Protein AF-A0A960SG48-F1 (afdb_monomer_lite)

Sequence (246 aa):
MNSPARVLGFLISFSPVDIPDEQIPFATPIPDRPHAVSCSFPTMGDVLRYEEHDASTREKIKIAYPRFVSHHRVLEWEQHQREKFDMTDKAVYCVCSTRAAKDLQRYVGFSAVKVFAEEAYAVVAVDRDEEPALKARKFLQHTGCRISSRQAEALLQQKGLIPGKPSEPDASAFESLVDVFTEKSGARANEDVFLANSGMSAIYAAFRAVQEVQAKKNRTLWIQLGWIYVDTYEILNKFAGDDDQK

Radius of gyration: 21.5 Å; chains: 1; bounding box: 60×60×53 Å

Foldseek 3Di:
DDDDDPPPPPPPPDDPPPPDPDQFDQLQAVVNDLQGADGDPRDVVLVVCVVVVPPVSVVSNQHHHCLVHPRVLQVVLQVVVCVVVVVPQWRKFKFQAPVLLVVLCVLLDVVQWDWDDDPGIIMITGGPPPRSVVSSSLSCNLQVGGAGSLVSVQVCCVVVVDDDHRDDDDPCVLVVVLVVCCVVVVPPDSVSDDDDRDPSNVLLVVVVVCCVVCVVVVRQEDDDDDDDDPSSVVSCVRPRDPVHPD

Structure (mmCIF, N/CA/C/O backbone):
data_AF-A0A960SG48-F1
#
_entry.id   AF-A0A960SG48-F1
#
loop_
_atom_site.group_PDB
_atom_site.id
_atom_site.type_symbol
_atom_site.label_atom_id
_atom_site.label_alt_id
_atom_site.label_comp_id
_atom_site.label_asym_id
_atom_site.label_entity_id
_atom_site.label_seq_id
_atom_site.pdbx_PDB_ins_code
_atom_site.Cartn_x
_atom_site.Cartn_y
_atom_site.Cartn_z
_atom_site.occupancy
_atom_site.B_iso_or_equiv
_atom_site.auth_seq_id
_atom_site.auth_comp_id
_atom_site.auth_asym_id
_atom_site.auth_atom_id
_atom_site.pdbx_PDB_model_num
ATOM 1 N N . MET A 1 1 ? 36.916 -39.998 -17.526 1.00 37.31 1 MET A N 1
ATOM 2 C CA . MET A 1 1 ? 36.857 -39.243 -16.257 1.00 37.31 1 MET A CA 1
ATOM 3 C C . MET A 1 1 ? 35.527 -38.502 -16.232 1.00 37.31 1 MET A C 1
ATOM 5 O O . MET A 1 1 ? 35.429 -37.437 -16.820 1.00 37.31 1 MET A O 1
ATOM 9 N N . ASN A 1 2 ? 34.490 -39.119 -15.659 1.00 31.92 2 ASN A N 1
ATOM 10 C CA . ASN A 1 2 ? 33.159 -38.520 -15.529 1.00 31.92 2 ASN A CA 1
ATOM 11 C C . ASN A 1 2 ? 33.044 -37.896 -14.137 1.00 31.92 2 ASN A C 1
ATOM 13 O O . ASN A 1 2 ? 33.102 -38.610 -13.140 1.00 31.92 2 ASN A O 1
ATOM 17 N N . SER A 1 3 ? 32.911 -36.573 -14.086 1.00 31.62 3 SER A N 1
ATOM 18 C CA . SER A 1 3 ? 32.568 -35.837 -12.868 1.00 31.62 3 SER A CA 1
ATOM 19 C C . SER A 1 3 ? 31.059 -35.974 -12.623 1.00 31.62 3 SER A C 1
ATOM 21 O O . SER A 1 3 ? 30.295 -35.690 -13.549 1.00 31.62 3 SER A O 1
ATOM 23 N N . PRO A 1 4 ? 30.586 -36.425 -11.447 1.00 39.22 4 PRO A N 1
ATOM 24 C CA . PRO A 1 4 ? 29.159 -36.487 -11.186 1.00 39.22 4 PRO A CA 1
ATOM 25 C C . PRO A 1 4 ? 28.635 -35.080 -10.881 1.00 39.22 4 PRO A C 1
ATOM 27 O O . PRO A 1 4 ? 29.213 -34.330 -10.092 1.00 39.22 4 PRO A O 1
ATOM 30 N N . ALA A 1 5 ? 27.520 -34.730 -11.519 1.00 39.94 5 ALA A N 1
ATOM 31 C CA . ALA A 1 5 ? 26.775 -33.513 -11.247 1.00 39.94 5 ALA A CA 1
ATOM 32 C C . ALA A 1 5 ? 26.378 -33.460 -9.761 1.00 39.94 5 ALA A C 1
ATOM 34 O O . ALA A 1 5 ? 25.673 -34.338 -9.260 1.00 39.94 5 ALA A O 1
ATOM 35 N N . ARG A 1 6 ? 26.827 -32.421 -9.050 1.00 36.22 6 ARG A N 1
ATOM 36 C CA . ARG A 1 6 ? 26.332 -32.095 -7.710 1.00 36.22 6 ARG A CA 1
ATOM 37 C C . ARG A 1 6 ? 24.918 -31.534 -7.846 1.00 36.22 6 ARG A C 1
ATOM 39 O O . ARG A 1 6 ? 24.744 -30.353 -8.126 1.00 36.22 6 ARG A O 1
ATOM 46 N N . VAL A 1 7 ? 23.914 -32.380 -7.636 1.00 38.16 7 VAL A N 1
ATOM 47 C CA . VAL A 1 7 ? 22.556 -31.924 -7.326 1.00 38.16 7 VAL A CA 1
ATOM 48 C C . VAL A 1 7 ? 22.597 -31.395 -5.897 1.00 38.16 7 VAL A C 1
ATOM 50 O O . VAL A 1 7 ? 22.607 -32.159 -4.934 1.00 38.16 7 VAL A O 1
ATOM 53 N N . LEU A 1 8 ? 22.708 -30.077 -5.760 1.00 35.41 8 LEU A N 1
ATOM 54 C CA . LEU A 1 8 ? 22.650 -29.394 -4.476 1.00 35.41 8 LEU A CA 1
ATOM 55 C C . LEU A 1 8 ? 21.173 -29.318 -4.055 1.00 35.41 8 LEU A C 1
ATOM 57 O O . LEU A 1 8 ? 20.480 -28.337 -4.305 1.00 35.41 8 LEU A O 1
ATOM 61 N N . GLY A 1 9 ? 20.664 -30.415 -3.492 1.00 36.62 9 GLY A N 1
ATOM 62 C CA . GLY A 1 9 ? 19.340 -30.462 -2.882 1.00 36.62 9 GLY A CA 1
ATOM 63 C C . GLY A 1 9 ? 19.341 -29.646 -1.594 1.00 36.62 9 GLY A C 1
ATOM 64 O O . GLY A 1 9 ? 19.664 -30.168 -0.532 1.00 36.62 9 GLY 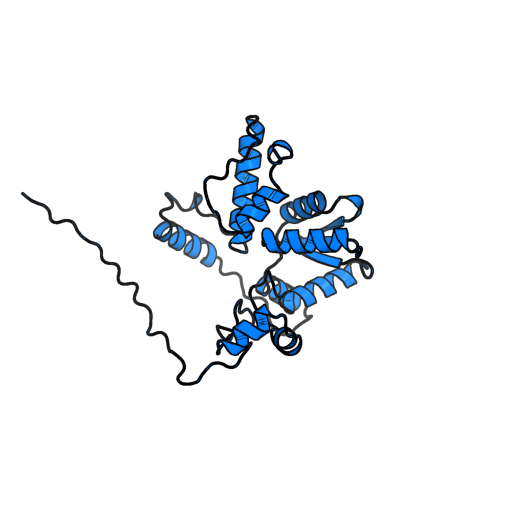A O 1
ATOM 65 N N . PHE A 1 10 ? 19.005 -28.361 -1.683 1.00 42.47 10 PHE A N 1
ATOM 66 C CA . PHE A 1 10 ? 18.713 -27.552 -0.506 1.00 42.47 10 PHE A CA 1
ATOM 67 C C . PHE A 1 10 ? 17.337 -27.948 0.035 1.00 42.47 10 PHE A C 1
ATOM 69 O O . PHE A 1 10 ? 16.302 -27.470 -0.425 1.00 42.47 10 PHE A O 1
ATOM 76 N N . LEU A 1 11 ? 17.332 -28.838 1.027 1.00 33.34 11 LEU A N 1
ATOM 77 C CA . LEU A 1 11 ? 16.207 -28.983 1.943 1.00 33.34 11 LEU A CA 1
ATOM 78 C C . LEU A 1 11 ? 16.104 -27.676 2.734 1.00 33.34 11 LEU A C 1
ATOM 80 O O . LEU A 1 11 ? 16.900 -27.421 3.636 1.00 33.34 11 LEU A O 1
ATOM 84 N N . ILE A 1 12 ? 15.142 -26.827 2.374 1.00 40.06 12 ILE A N 1
ATOM 85 C CA . ILE A 1 12 ? 14.689 -25.756 3.260 1.00 40.06 12 ILE A CA 1
ATOM 86 C C . ILE A 1 12 ? 14.130 -26.470 4.493 1.00 40.06 12 ILE A C 1
ATOM 88 O O . ILE A 1 12 ? 13.070 -27.090 4.428 1.00 40.06 12 ILE A O 1
ATOM 92 N N . SER A 1 13 ? 14.885 -26.453 5.592 1.00 35.62 13 SER A N 1
ATOM 93 C CA . SER A 1 13 ? 14.418 -26.918 6.896 1.00 35.62 13 SER A CA 1
ATOM 94 C C . SER A 1 13 ? 13.334 -25.957 7.365 1.00 35.62 13 SER A C 1
ATOM 96 O O . SER A 1 13 ? 13.614 -24.980 8.056 1.00 35.62 13 SER A O 1
ATOM 98 N N . PHE A 1 14 ? 12.092 -26.202 6.960 1.00 43.28 14 PHE A N 1
ATOM 99 C CA . PHE A 1 14 ? 10.955 -25.625 7.650 1.00 43.28 14 PHE A CA 1
ATOM 100 C C . PHE A 1 14 ? 10.972 -26.204 9.064 1.00 43.28 14 PHE A C 1
ATOM 102 O O . PHE A 1 14 ? 10.933 -27.425 9.230 1.00 43.28 14 PHE A O 1
ATOM 109 N N . SER A 1 15 ? 11.051 -25.345 10.085 1.00 51.38 15 SER A N 1
ATOM 110 C CA . SER A 1 15 ? 10.579 -25.734 11.416 1.00 51.38 15 SER A CA 1
ATOM 111 C C . SER A 1 15 ? 9.207 -26.390 11.235 1.00 51.38 15 SER A C 1
ATOM 113 O O . SER A 1 15 ? 8.451 -25.902 10.383 1.00 51.38 15 SER A O 1
ATOM 115 N N . PRO A 1 16 ? 8.890 -27.490 11.944 1.00 55.00 16 PRO A N 1
ATOM 116 C CA . PRO A 1 16 ? 7.577 -28.106 11.831 1.00 55.00 16 PRO A CA 1
ATOM 117 C C . PRO A 1 16 ? 6.534 -27.001 11.965 1.00 55.00 16 PRO A C 1
ATOM 119 O O . PRO A 1 16 ? 6.578 -26.203 12.900 1.00 55.00 16 PRO A O 1
ATOM 122 N N . VAL A 1 17 ? 5.690 -26.867 10.942 1.00 60.69 17 VAL A N 1
ATOM 123 C CA . VAL A 1 17 ? 4.563 -25.949 11.014 1.00 60.69 17 VAL A CA 1
ATOM 124 C C . VAL A 1 17 ? 3.708 -26.505 12.139 1.00 60.69 17 VAL A C 1
ATOM 126 O O . VAL A 1 17 ? 3.159 -27.594 11.985 1.00 60.69 17 VAL A O 1
ATOM 129 N N . ASP A 1 18 ? 3.662 -25.804 13.271 1.00 69.69 18 ASP A N 1
ATOM 130 C CA . ASP A 1 18 ? 2.727 -26.106 14.348 1.00 69.69 18 ASP A CA 1
ATOM 131 C C . ASP A 1 18 ? 1.325 -25.876 13.782 1.00 69.69 18 ASP A C 1
ATOM 133 O O . ASP A 1 18 ? 0.807 -24.757 13.760 1.00 69.69 18 ASP A O 1
ATOM 137 N N . ILE A 1 19 ? 0.752 -26.932 13.205 1.00 70.00 19 ILE A N 1
ATOM 138 C CA . ILE A 1 19 ? -0.640 -26.943 12.787 1.00 70.00 19 ILE A CA 1
ATOM 139 C C . ILE A 1 19 ? -1.432 -26.934 14.093 1.00 70.00 19 ILE A C 1
ATOM 141 O O . ILE A 1 19 ? -1.276 -27.866 14.881 1.00 70.00 19 ILE A O 1
ATOM 145 N N . PRO A 1 20 ? -2.232 -25.892 14.362 1.00 74.06 20 PRO A N 1
ATOM 146 C CA . PRO A 1 20 ? -2.997 -25.841 15.594 1.00 74.06 20 PRO A CA 1
ATOM 147 C C . PRO A 1 20 ? -3.965 -27.028 15.650 1.00 74.06 20 PRO A C 1
ATOM 149 O O . PRO A 1 20 ? -4.632 -27.335 14.661 1.00 74.06 20 PRO A O 1
ATOM 152 N N . ASP A 1 21 ? -4.047 -27.669 16.817 1.00 82.38 21 ASP A N 1
ATOM 153 C CA . ASP A 1 21 ? -4.969 -28.787 17.071 1.00 82.38 21 ASP A CA 1
ATOM 154 C C . ASP A 1 21 ? -6.443 -28.354 16.969 1.00 82.38 21 ASP A C 1
ATOM 156 O O . ASP A 1 21 ? -7.333 -29.166 16.712 1.00 82.38 21 ASP A O 1
ATOM 160 N N . GLU A 1 22 ? -6.699 -27.054 17.142 1.00 88.19 22 GLU A N 1
ATOM 161 C CA . GLU A 1 22 ? -8.016 -26.439 17.043 1.00 88.19 22 GLU A CA 1
ATOM 162 C C . GLU A 1 22 ? -8.139 -25.542 15.806 1.00 88.19 22 GLU A C 1
ATOM 164 O O . GLU A 1 22 ? -7.212 -24.842 15.390 1.00 88.19 22 GLU A O 1
ATOM 169 N N . GLN A 1 23 ? -9.339 -25.527 15.225 1.00 89.81 23 GLN A N 1
ATOM 170 C CA . GLN A 1 23 ? -9.655 -24.684 14.082 1.00 89.81 23 GLN A CA 1
ATOM 171 C C . GLN A 1 23 ? -9.629 -23.202 14.480 1.00 89.81 23 GLN A C 1
ATOM 173 O O . GLN A 1 23 ? -10.396 -22.759 15.333 1.00 89.81 23 GLN A O 1
ATOM 178 N N . ILE A 1 24 ? -8.779 -22.417 13.814 1.00 92.06 24 ILE A N 1
ATOM 179 C CA . ILE A 1 24 ? -8.673 -20.975 14.059 1.00 92.06 24 ILE A CA 1
ATOM 180 C C . ILE A 1 24 ? -10.016 -20.293 13.721 1.00 92.06 24 ILE A C 1
ATOM 182 O O . ILE A 1 24 ? -10.467 -20.407 12.574 1.00 92.06 24 I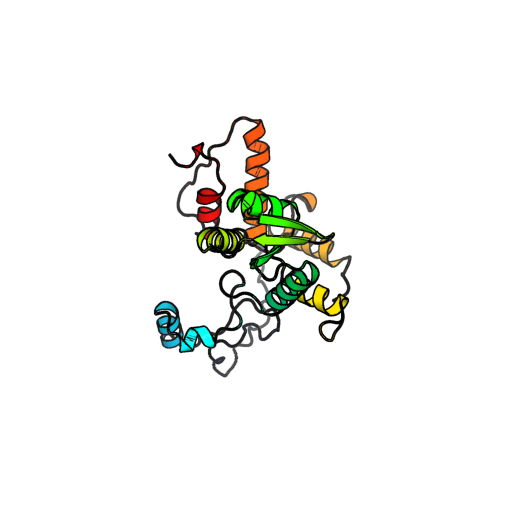LE A O 1
ATOM 186 N N . PRO A 1 25 ? -10.633 -19.535 14.650 1.00 94.06 25 PRO A N 1
ATOM 187 C CA . PRO A 1 25 ? -11.923 -18.885 14.420 1.00 94.06 25 PRO A CA 1
ATOM 188 C C . PRO A 1 25 ? -11.932 -17.937 13.217 1.00 94.06 25 PRO A C 1
ATOM 190 O O . PRO A 1 25 ? -10.913 -17.342 12.868 1.00 94.06 25 PRO A O 1
ATOM 193 N N . PHE A 1 26 ? -13.102 -17.766 12.595 1.00 94.44 26 PHE A N 1
ATOM 194 C CA . PHE A 1 26 ? -13.280 -16.873 11.449 1.00 94.44 26 PHE A CA 1
ATOM 195 C C . PHE A 1 26 ? -12.821 -15.438 11.751 1.00 94.44 26 PHE A C 1
ATOM 197 O O . PHE A 1 26 ? -13.097 -14.903 12.824 1.00 94.44 26 PHE A O 1
ATOM 204 N N . ALA A 1 27 ? -12.165 -14.810 10.771 1.00 93.38 27 ALA A N 1
ATOM 205 C CA . ALA A 1 27 ? -11.620 -13.453 10.831 1.00 93.38 27 ALA A CA 1
ATOM 206 C C . ALA A 1 27 ? -10.510 -13.222 11.878 1.00 93.38 27 ALA A C 1
ATOM 208 O O . ALA A 1 27 ? -10.034 -12.092 12.014 1.00 93.38 27 ALA A O 1
ATOM 209 N N . THR A 1 28 ? -10.025 -14.268 12.557 1.00 93.19 28 THR A N 1
ATOM 210 C CA . THR A 1 28 ? -8.843 -14.170 13.423 1.00 93.19 28 THR A CA 1
ATOM 211 C C . THR A 1 28 ? -7.589 -13.891 12.585 1.00 93.19 28 THR A C 1
ATOM 213 O O . THR A 1 28 ? -7.397 -14.558 11.564 1.00 93.19 28 THR A O 1
ATOM 216 N N . PRO A 1 29 ? -6.729 -12.933 12.974 1.00 92.44 29 PRO A N 1
ATOM 217 C CA . PRO A 1 29 ? -5.485 -12.630 12.269 1.00 92.44 29 PRO A CA 1
ATOM 218 C C . PRO A 1 29 ? -4.546 -13.838 12.150 1.00 92.44 29 PRO A C 1
ATOM 220 O O . PRO A 1 29 ? -4.372 -14.599 13.098 1.00 92.44 29 PRO A O 1
ATOM 223 N N . ILE A 1 30 ? -3.913 -13.999 10.984 1.00 89.56 30 ILE A N 1
ATOM 224 C CA . ILE A 1 30 ? -2.905 -15.037 10.732 1.00 89.56 30 ILE A CA 1
ATOM 225 C C . ILE A 1 30 ? -1.652 -14.380 10.126 1.00 89.56 30 ILE A C 1
ATOM 227 O O . ILE A 1 30 ? -1.757 -13.779 9.054 1.00 89.56 30 ILE A O 1
ATOM 231 N N . PRO A 1 31 ? -0.466 -14.492 10.757 1.00 89.19 31 PRO A N 1
ATOM 232 C CA . PRO A 1 31 ? -0.276 -14.964 12.134 1.00 89.19 31 PRO A CA 1
ATOM 233 C C . PRO A 1 31 ? -0.999 -14.045 13.132 1.00 89.19 31 PRO A C 1
ATOM 235 O O . PRO A 1 31 ? -1.266 -12.894 12.794 1.00 89.19 31 PRO A O 1
ATOM 238 N N . ASP A 1 32 ? -1.267 -14.520 14.352 1.00 88.44 32 ASP A N 1
ATOM 239 C CA . ASP A 1 32 ? -1.885 -13.699 15.405 1.00 88.44 32 ASP A CA 1
ATOM 240 C C . ASP A 1 32 ? -0.905 -12.627 15.904 1.00 88.44 32 ASP A C 1
ATOM 242 O O . ASP A 1 32 ? -0.141 -12.796 16.856 1.00 88.44 32 ASP A O 1
ATOM 246 N N . ARG A 1 33 ? -0.824 -11.541 15.138 1.00 90.19 33 ARG A N 1
ATOM 247 C CA . ARG A 1 33 ? 0.054 -10.401 15.370 1.00 90.19 33 ARG A CA 1
ATOM 248 C C . ARG A 1 33 ? -0.678 -9.121 14.985 1.00 90.19 33 ARG A C 1
ATOM 250 O O . ARG A 1 33 ? -1.429 -9.132 14.010 1.00 90.19 33 ARG A O 1
ATOM 257 N N . PRO A 1 34 ? -0.373 -7.989 15.649 1.00 88.62 34 PRO A N 1
ATOM 258 C CA . PRO A 1 34 ? -1.064 -6.725 15.402 1.00 88.62 34 PRO A CA 1
ATOM 259 C C . PRO A 1 34 ? -1.074 -6.303 13.931 1.00 88.62 34 PRO A C 1
ATOM 261 O O . PRO A 1 34 ? -2.086 -5.834 13.442 1.00 88.62 34 PRO A O 1
ATOM 264 N N . HIS A 1 35 ? 0.032 -6.533 13.217 1.00 90.88 35 HIS A N 1
ATOM 265 C CA . HIS A 1 35 ? 0.226 -6.119 11.821 1.00 90.88 35 HIS A CA 1
ATOM 266 C C . HIS A 1 35 ? 0.021 -7.256 10.811 1.00 90.88 35 HIS A C 1
ATOM 268 O O . HIS A 1 35 ? 0.676 -7.272 9.766 1.00 90.88 35 HIS A O 1
ATOM 274 N N . ALA A 1 36 ? -0.799 -8.257 11.136 1.00 91.06 36 ALA A N 1
ATOM 275 C CA . ALA A 1 36 ? -1.102 -9.337 10.204 1.00 91.06 36 ALA A CA 1
ATOM 276 C C . ALA A 1 36 ? -1.758 -8.800 8.921 1.00 91.06 36 ALA A C 1
ATOM 278 O O . ALA A 1 36 ? -2.427 -7.769 8.918 1.00 91.06 36 ALA A O 1
ATOM 279 N N . VAL A 1 37 ? -1.560 -9.517 7.815 1.00 89.12 37 VAL A N 1
ATOM 280 C CA . VAL A 1 37 ? -2.088 -9.158 6.483 1.00 89.12 37 VAL A CA 1
ATOM 281 C C . VAL A 1 37 ? -3.022 -10.230 5.921 1.00 89.12 37 VAL A C 1
ATOM 283 O O . VAL A 1 37 ? -3.403 -10.191 4.755 1.00 89.12 37 VAL A O 1
ATOM 286 N N . SER A 1 38 ? -3.393 -11.195 6.754 1.00 91.56 38 SER A N 1
ATOM 287 C CA . SER A 1 38 ? -4.319 -12.281 6.447 1.00 91.56 38 SER A CA 1
ATOM 288 C C . SER A 1 38 ? -5.125 -12.630 7.691 1.00 91.56 38 SER A C 1
ATOM 290 O O . SER A 1 38 ? -4.720 -12.314 8.811 1.00 91.56 38 SER A O 1
ATOM 292 N N . CYS A 1 39 ? -6.268 -13.275 7.489 1.00 93.00 39 CYS A N 1
ATOM 293 C CA . CYS A 1 39 ? -7.125 -13.765 8.558 1.00 93.00 39 CYS A CA 1
ATOM 294 C C . CYS A 1 39 ? -7.741 -15.120 8.185 1.00 93.00 39 CYS A C 1
ATOM 296 O O . CYS A 1 39 ? -7.709 -15.525 7.022 1.00 93.00 39 CYS A O 1
ATOM 298 N N . SER A 1 40 ? -8.247 -15.837 9.185 1.00 93.38 40 SER A N 1
ATOM 299 C CA . SER A 1 40 ? -8.774 -17.194 9.036 1.00 93.38 40 SER A CA 1
ATOM 300 C C . SER A 1 40 ? -10.115 -17.226 8.304 1.00 93.38 40 SER A C 1
ATOM 302 O O . SER A 1 40 ? -11.049 -16.499 8.656 1.00 93.38 40 SER A O 1
ATOM 304 N N . PHE A 1 41 ? -10.218 -18.141 7.342 1.00 94.50 41 PHE A N 1
ATOM 305 C CA . PHE A 1 41 ? -11.453 -18.558 6.676 1.00 94.50 41 PHE A CA 1
ATOM 306 C C . PHE A 1 41 ? -11.615 -20.068 6.883 1.00 94.50 41 PHE A C 1
ATOM 308 O O . PHE A 1 41 ? -11.229 -20.856 6.018 1.00 94.50 41 PHE A O 1
ATOM 315 N N . PRO A 1 42 ? -12.094 -20.491 8.066 1.00 93.50 42 PRO A N 1
ATOM 316 C CA . PRO A 1 42 ? -11.954 -21.873 8.505 1.00 93.50 42 PRO A CA 1
ATOM 317 C C . PRO A 1 42 ? -12.839 -22.859 7.736 1.00 93.50 42 PRO A C 1
ATOM 319 O O . PRO A 1 42 ? -12.504 -24.042 7.668 1.00 93.50 42 PRO A O 1
ATOM 322 N N . THR A 1 43 ? -13.958 -22.409 7.162 1.00 94.38 43 THR A N 1
ATOM 323 C CA . THR A 1 43 ? -14.903 -23.274 6.444 1.00 94.38 43 THR A CA 1
ATOM 324 C C . THR A 1 43 ? -15.209 -22.760 5.038 1.00 94.38 43 THR A C 1
ATOM 326 O O . THR A 1 43 ? -15.175 -21.559 4.775 1.00 94.38 43 THR A O 1
ATOM 329 N N . MET A 1 44 ? -15.623 -23.656 4.133 1.00 95.88 44 MET A N 1
ATOM 330 C CA . MET A 1 44 ? -16.157 -23.249 2.822 1.00 95.88 44 MET A CA 1
ATOM 331 C C . MET A 1 44 ? -17.384 -22.337 2.946 1.00 95.88 44 MET A C 1
ATOM 333 O O . MET A 1 44 ? -17.600 -21.484 2.092 1.00 95.88 44 MET A O 1
ATOM 337 N N . GLY A 1 45 ? -18.166 -22.476 4.021 1.00 96.31 45 GLY A N 1
ATOM 338 C CA . GLY A 1 45 ? -19.283 -21.577 4.299 1.00 96.31 45 GLY A CA 1
ATOM 339 C C . GLY A 1 45 ? -18.838 -20.139 4.578 1.00 96.31 45 GLY A C 1
ATOM 340 O O . GLY A 1 45 ? -19.536 -19.210 4.184 1.00 96.31 45 GLY A O 1
ATOM 341 N N . ASP A 1 46 ? -17.680 -19.937 5.214 1.00 94.94 46 ASP A N 1
ATOM 342 C CA . ASP A 1 46 ? -17.100 -18.599 5.406 1.00 94.94 46 ASP A CA 1
ATOM 343 C C . ASP A 1 46 ? -16.664 -17.979 4.076 1.00 94.94 46 ASP A C 1
ATOM 345 O O . ASP A 1 46 ? -16.909 -16.797 3.841 1.00 94.94 46 ASP A O 1
ATOM 349 N N . VAL A 1 47 ? -16.067 -18.786 3.192 1.00 94.69 47 VAL A N 1
ATOM 350 C CA . VAL A 1 47 ? -15.670 -18.356 1.842 1.00 94.69 47 VAL A CA 1
ATOM 351 C C . VAL A 1 47 ? -16.897 -17.936 1.035 1.00 94.69 47 VAL A C 1
ATOM 353 O O . VAL A 1 47 ? -16.926 -16.828 0.511 1.00 94.69 47 VAL A O 1
ATOM 356 N N . LEU A 1 48 ? -17.937 -18.777 0.992 1.00 95.88 48 LEU A N 1
ATOM 357 C CA . LEU A 1 48 ? -19.172 -18.478 0.260 1.00 95.88 48 LEU A CA 1
ATOM 358 C C . LEU A 1 48 ? -19.827 -17.182 0.753 1.00 95.88 48 LEU A C 1
ATOM 360 O O . LEU A 1 48 ? -20.107 -16.304 -0.055 1.00 95.88 48 LEU A O 1
ATOM 364 N N . ARG A 1 49 ? -19.986 -17.005 2.072 1.00 94.62 49 ARG A N 1
ATOM 365 C CA . ARG A 1 49 ? -20.572 -15.775 2.636 1.00 94.62 49 ARG A CA 1
ATOM 366 C C . ARG A 1 49 ? -19.770 -14.519 2.302 1.00 94.62 49 ARG A C 1
ATOM 368 O O . ARG A 1 49 ? -20.345 -13.451 2.099 1.00 94.62 49 ARG A O 1
ATOM 375 N N . TYR A 1 50 ? -18.445 -14.621 2.269 1.00 92.94 50 TYR A N 1
ATOM 376 C CA . TYR A 1 50 ? -17.586 -13.502 1.891 1.00 92.94 50 TYR A CA 1
ATOM 377 C C . TYR A 1 50 ? -17.745 -13.125 0.414 1.00 92.94 50 TYR A C 1
ATOM 379 O O . TYR A 1 50 ? -17.935 -11.941 0.102 1.00 92.94 50 TYR A O 1
ATOM 387 N N . GLU A 1 51 ? -17.738 -14.122 -0.473 1.00 93.88 51 GLU A N 1
ATOM 388 C CA . GLU A 1 51 ? -17.960 -13.935 -1.911 1.00 93.88 51 GLU A CA 1
ATOM 389 C C . GLU A 1 51 ? -19.359 -13.366 -2.196 1.00 93.88 51 GLU A C 1
ATOM 391 O O . GLU A 1 51 ? -19.497 -12.436 -2.984 1.00 93.88 51 GLU A O 1
ATOM 396 N N . GLU A 1 52 ? -20.384 -13.814 -1.467 1.00 95.19 52 GLU A N 1
ATOM 397 C CA . GLU A 1 52 ? -21.763 -13.298 -1.536 1.00 95.19 52 GLU A CA 1
ATOM 398 C C . GLU A 1 52 ? -21.955 -11.936 -0.847 1.00 95.19 52 GLU A C 1
ATOM 400 O O . GLU A 1 52 ? -23.056 -11.385 -0.834 1.00 95.19 52 GLU A O 1
ATOM 405 N N . HIS A 1 53 ? -20.881 -11.362 -0.299 1.00 91.88 53 HIS A N 1
ATOM 406 C CA . HIS A 1 53 ? -20.867 -10.033 0.308 1.00 91.88 53 HIS A CA 1
ATOM 407 C C . HIS A 1 53 ? -21.769 -9.887 1.542 1.00 91.88 53 HIS A C 1
ATOM 409 O O . HIS A 1 53 ? -22.246 -8.787 1.836 1.00 91.88 53 HIS A O 1
ATOM 415 N N . ASP A 1 54 ? -21.938 -10.970 2.303 1.00 93.38 54 ASP A N 1
ATOM 416 C CA . ASP A 1 54 ? -22.706 -10.977 3.544 1.00 93.38 54 ASP A CA 1
ATOM 417 C C . ASP A 1 54 ? -22.202 -9.909 4.535 1.00 93.38 54 ASP A C 1
ATOM 419 O O . ASP A 1 54 ? -21.012 -9.824 4.867 1.00 93.38 54 ASP A O 1
ATOM 423 N N . ALA A 1 55 ? -23.127 -9.084 5.032 1.00 91.62 55 ALA A N 1
ATOM 424 C CA . ALA A 1 55 ? -22.802 -7.938 5.878 1.00 91.62 55 ALA A CA 1
ATOM 425 C C . ALA A 1 55 ? -22.196 -8.360 7.226 1.00 91.62 55 ALA A C 1
ATOM 427 O O . ALA A 1 55 ? -21.212 -7.765 7.671 1.00 91.62 55 ALA A O 1
ATOM 428 N N . SER A 1 56 ? -22.733 -9.422 7.841 1.00 88.56 56 SER A N 1
ATOM 429 C CA . SER A 1 56 ? -22.262 -9.921 9.141 1.00 88.56 56 SER A CA 1
ATOM 430 C C . SER A 1 56 ? -20.839 -10.484 9.065 1.00 88.56 56 SER A C 1
ATOM 432 O O . SER A 1 56 ? -20.057 -10.380 10.012 1.00 88.56 56 SER A O 1
ATOM 434 N N . THR A 1 57 ? -20.487 -11.045 7.909 1.00 88.75 57 THR A N 1
ATOM 435 C CA . THR A 1 57 ? -19.159 -11.568 7.588 1.00 88.75 57 THR A CA 1
ATOM 436 C C . THR A 1 57 ? -18.172 -10.419 7.398 1.00 88.75 57 THR A C 1
ATOM 438 O O . THR A 1 57 ? -17.121 -10.392 8.039 1.00 88.75 57 THR A O 1
ATOM 441 N N . ARG A 1 58 ? -18.530 -9.415 6.588 1.00 88.12 58 ARG A N 1
ATOM 442 C CA . ARG A 1 58 ? -17.686 -8.235 6.330 1.00 88.12 58 ARG A CA 1
ATOM 443 C C . ARG A 1 58 ? -17.400 -7.419 7.584 1.00 88.12 58 ARG A C 1
ATOM 445 O O . ARG A 1 58 ? -16.279 -6.952 7.755 1.00 88.12 58 ARG A O 1
ATOM 452 N N . GLU A 1 59 ? -18.378 -7.269 8.474 1.00 89.31 59 GLU A N 1
ATOM 453 C CA . GLU A 1 59 ? -18.197 -6.513 9.714 1.00 89.31 59 GLU A CA 1
ATOM 454 C C . GLU A 1 59 ? -17.149 -7.148 10.640 1.00 89.31 59 GLU A C 1
ATOM 456 O O . GLU A 1 59 ? -16.407 -6.426 11.312 1.00 89.31 59 GLU A O 1
ATOM 461 N N . LYS A 1 60 ? -17.039 -8.480 10.652 1.00 90.81 60 LYS A N 1
ATOM 462 C CA . LYS A 1 60 ? -16.066 -9.211 11.481 1.00 90.81 60 LYS A CA 1
ATOM 463 C C . LYS A 1 60 ? -14.635 -9.118 10.952 1.00 90.81 60 LYS A C 1
ATOM 465 O O . LYS A 1 60 ? -13.698 -9.186 11.744 1.00 90.81 60 LYS A O 1
ATOM 470 N N . ILE A 1 61 ? -14.441 -8.928 9.647 1.00 90.56 61 ILE A N 1
ATOM 471 C CA . ILE A 1 61 ? -13.107 -8.835 9.041 1.00 90.56 61 ILE A CA 1
ATOM 472 C C . ILE A 1 61 ? -12.507 -7.457 9.344 1.00 90.56 61 ILE A C 1
ATOM 474 O O . ILE A 1 61 ? -12.741 -6.477 8.639 1.00 90.56 61 ILE A O 1
ATOM 478 N N . LYS A 1 62 ? -11.710 -7.378 10.413 1.00 87.81 62 LYS A N 1
ATOM 479 C CA . LYS A 1 62 ? -10.988 -6.151 10.801 1.00 87.81 62 LYS A CA 1
ATOM 480 C C . LYS A 1 62 ? -9.574 -6.073 10.235 1.00 87.81 62 LYS A C 1
ATOM 482 O O . LYS A 1 62 ? -9.021 -4.984 10.106 1.00 87.81 62 LYS A O 1
ATOM 487 N N . ILE A 1 63 ? -9.001 -7.224 9.901 1.00 87.19 63 ILE A N 1
ATOM 488 C CA . ILE A 1 63 ? -7.666 -7.363 9.332 1.00 87.19 63 ILE A CA 1
ATOM 489 C C . ILE A 1 63 ? -7.769 -8.305 8.139 1.00 87.19 63 ILE A C 1
ATOM 491 O O . ILE A 1 63 ? -8.379 -9.367 8.220 1.00 87.19 63 ILE A O 1
ATOM 495 N N . ALA A 1 64 ? -7.177 -7.893 7.029 1.00 85.00 64 ALA A N 1
ATOM 496 C CA . ALA A 1 64 ? -6.986 -8.702 5.840 1.00 85.00 64 ALA A CA 1
ATOM 497 C C . ALA A 1 64 ? -5.838 -8.083 5.040 1.00 85.00 64 ALA A C 1
ATOM 499 O O . ALA A 1 64 ? -5.115 -7.207 5.526 1.00 85.00 64 ALA A O 1
ATOM 500 N N . TYR A 1 65 ? -5.694 -8.508 3.793 1.00 81.62 65 TYR A N 1
ATOM 501 C CA . TYR A 1 65 ? -4.685 -7.951 2.917 1.00 81.62 65 TYR A CA 1
ATOM 502 C C . TYR A 1 65 ? -4.879 -6.416 2.793 1.00 81.62 65 TYR A C 1
ATOM 504 O O . TYR A 1 65 ? -5.988 -5.981 2.459 1.00 81.62 65 TYR A O 1
ATOM 512 N N . PRO A 1 66 ? -3.841 -5.577 3.030 1.00 69.25 66 PRO A N 1
ATOM 513 C CA . PRO A 1 66 ? -3.970 -4.117 3.197 1.00 69.25 66 PRO A CA 1
ATOM 514 C C . PRO A 1 66 ? -4.630 -3.347 2.044 1.00 69.25 66 PRO A C 1
ATOM 516 O O . PRO A 1 66 ? -5.047 -2.202 2.215 1.00 69.25 66 PRO A O 1
ATOM 519 N N . ARG A 1 67 ? -4.709 -3.963 0.858 1.00 73.56 67 ARG A N 1
ATOM 520 C CA . ARG A 1 67 ? -5.382 -3.415 -0.333 1.00 73.56 67 ARG A CA 1
ATOM 521 C C . ARG A 1 67 ? -6.911 -3.535 -0.267 1.00 73.56 67 ARG A C 1
ATOM 523 O O . ARG A 1 67 ? -7.583 -2.785 -0.964 1.00 73.56 67 ARG A O 1
ATOM 530 N N . PHE A 1 68 ? -7.453 -4.425 0.567 1.00 78.56 68 PHE A N 1
ATOM 531 C CA . PHE A 1 68 ? -8.900 -4.624 0.740 1.00 78.56 68 PHE A CA 1
ATOM 532 C C . PHE A 1 68 ? -9.407 -4.111 2.086 1.00 78.56 68 PHE A C 1
ATOM 534 O O . PHE A 1 68 ? -10.506 -3.568 2.161 1.00 78.56 68 PHE A O 1
ATOM 541 N N . VAL A 1 69 ? -8.601 -4.250 3.141 1.00 84.75 69 VAL A N 1
ATOM 542 C CA . VAL A 1 69 ? -8.944 -3.775 4.484 1.00 84.75 69 VAL A CA 1
ATOM 543 C C . VAL A 1 69 ? -7.839 -2.858 4.976 1.00 84.75 69 VAL A C 1
ATOM 545 O O . VAL A 1 69 ? -6.684 -3.254 5.116 1.00 84.75 69 VAL A O 1
ATOM 548 N N . SER A 1 70 ? -8.201 -1.601 5.221 1.00 90.56 70 SER A N 1
ATOM 549 C CA . SER A 1 70 ? -7.265 -0.611 5.745 1.00 90.56 70 SER A CA 1
ATOM 550 C C . SER A 1 70 ? -6.969 -0.901 7.208 1.00 90.56 70 SER A C 1
ATOM 552 O O . SER A 1 70 ? -7.881 -0.933 8.029 1.00 90.56 70 SER A O 1
ATOM 554 N N . HIS A 1 71 ? -5.694 -1.067 7.537 1.00 93.25 71 HIS A N 1
ATOM 555 C CA . HIS A 1 71 ? -5.274 -1.300 8.911 1.00 93.25 71 HIS A CA 1
ATOM 556 C C . HIS A 1 71 ? -5.615 -0.101 9.812 1.00 93.25 71 HIS A C 1
ATOM 558 O O . HIS A 1 71 ? -5.349 1.045 9.440 1.00 93.25 71 HIS A O 1
ATOM 564 N N . HIS A 1 72 ? -6.136 -0.352 11.017 1.00 92.88 72 HIS A N 1
ATOM 565 C CA . HIS A 1 72 ? -6.619 0.700 11.923 1.00 92.88 72 HIS A CA 1
ATOM 566 C C . HIS A 1 72 ? -5.549 1.756 12.254 1.00 92.88 72 HIS A C 1
ATOM 568 O O . HIS A 1 72 ? -5.832 2.941 12.156 1.00 92.88 72 HIS A O 1
ATOM 574 N N . ARG A 1 73 ? -4.290 1.359 12.505 1.00 95.31 73 ARG A N 1
ATOM 575 C CA . ARG A 1 73 ? -3.160 2.302 12.680 1.00 95.31 73 ARG A CA 1
ATOM 576 C C . ARG A 1 73 ? -2.977 3.285 11.524 1.00 95.31 73 ARG A C 1
ATOM 578 O O . ARG A 1 73 ? -2.656 4.444 11.753 1.00 95.31 73 ARG A O 1
ATOM 585 N N . VAL A 1 74 ? -3.187 2.840 10.285 1.00 95.44 74 VAL A N 1
ATOM 586 C CA . VAL A 1 74 ? -3.079 3.727 9.119 1.00 95.44 74 VAL A CA 1
ATOM 587 C C . VAL A 1 74 ? -4.236 4.725 9.110 1.00 95.44 74 VAL A C 1
ATOM 589 O O . VAL A 1 74 ? -4.009 5.906 8.868 1.00 95.44 74 VAL A O 1
ATOM 592 N N . LEU A 1 75 ? -5.450 4.272 9.438 1.00 95.69 75 LEU A N 1
ATOM 593 C CA . LEU A 1 75 ? -6.632 5.133 9.551 1.00 95.69 75 LEU A CA 1
ATOM 594 C C . LEU A 1 75 ? -6.495 6.157 10.689 1.00 95.69 75 LEU A C 1
ATOM 596 O O . LEU A 1 75 ? -6.789 7.329 10.484 1.00 95.69 75 LEU A O 1
ATOM 600 N N . GLU A 1 76 ? -6.014 5.736 11.861 1.00 97.25 76 GLU A N 1
ATOM 601 C CA . GLU A 1 76 ? -5.722 6.608 13.008 1.00 97.25 76 GLU A CA 1
ATOM 602 C C . GLU A 1 76 ? -4.709 7.697 12.627 1.00 97.25 76 GLU A C 1
ATOM 604 O O . GLU A 1 76 ? -4.917 8.875 12.919 1.00 97.25 76 GLU A O 1
ATOM 609 N N . TRP A 1 77 ? -3.631 7.326 11.926 1.00 97.06 77 TRP A N 1
ATOM 610 C CA . TRP A 1 77 ? -2.625 8.290 11.489 1.00 97.06 77 TRP A CA 1
ATOM 611 C C . TRP A 1 77 ? -3.154 9.268 10.438 1.00 97.06 77 TRP A C 1
ATOM 613 O O . TRP A 1 77 ? -2.915 10.471 10.533 1.00 97.06 77 TRP A O 1
ATOM 623 N N . GLU A 1 78 ? -3.899 8.783 9.447 1.00 96.56 78 GLU A N 1
ATOM 624 C CA . GLU A 1 78 ? -4.516 9.640 8.432 1.00 96.56 78 GLU A CA 1
ATOM 625 C C . GLU A 1 78 ? -5.553 10.588 9.032 1.00 96.56 78 GLU A C 1
ATOM 627 O O . GLU A 1 78 ? -5.606 11.751 8.636 1.00 96.56 78 GLU A O 1
ATOM 632 N N . GLN A 1 79 ? -6.323 10.133 10.025 1.00 96.75 79 GLN A N 1
ATOM 633 C CA . GLN A 1 79 ? -7.234 10.986 10.783 1.00 96.75 79 GLN A CA 1
ATOM 634 C C . GLN A 1 79 ? -6.469 12.069 11.557 1.00 96.75 79 GLN A C 1
ATOM 636 O O . GLN A 1 79 ? -6.851 13.236 11.509 1.00 96.75 79 GLN A O 1
ATOM 641 N N . HIS A 1 80 ? -5.343 11.730 12.186 1.00 96.12 80 HIS A N 1
ATOM 642 C CA . HIS A 1 80 ? -4.496 12.730 12.836 1.00 96.12 80 HIS A CA 1
ATOM 643 C C . HIS A 1 80 ? -3.949 13.770 11.840 1.00 96.12 80 HIS A C 1
ATOM 645 O O . HIS A 1 80 ? -3.999 14.970 12.110 1.00 96.12 80 HIS A O 1
ATOM 651 N N . GLN A 1 81 ? -3.467 13.347 10.663 1.00 95.50 81 GLN A N 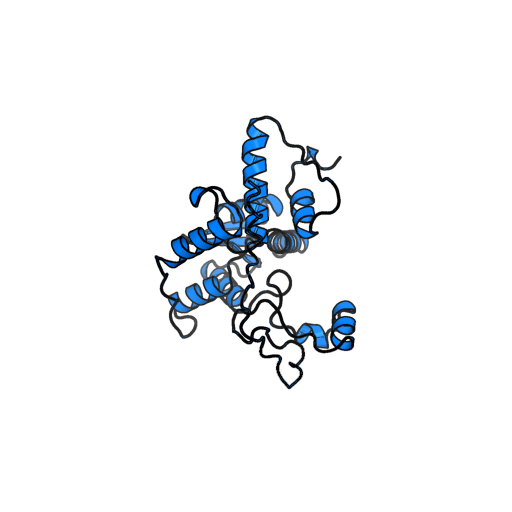1
ATOM 652 C CA . GLN A 1 81 ? -3.010 14.283 9.623 1.00 95.50 81 GLN A CA 1
ATOM 653 C C . GLN A 1 81 ? -4.145 15.174 9.117 1.00 95.50 81 GLN A C 1
ATOM 655 O O . GLN A 1 81 ? -3.955 16.360 8.854 1.00 95.50 81 GLN A O 1
ATOM 660 N N . ARG A 1 82 ? -5.345 14.614 9.008 1.00 94.81 82 ARG A N 1
ATOM 661 C CA . ARG A 1 82 ? -6.538 15.341 8.601 1.00 94.81 82 ARG A CA 1
ATOM 662 C C . ARG A 1 82 ? -6.894 16.476 9.552 1.00 94.81 82 ARG A C 1
ATOM 664 O O . ARG A 1 82 ? -7.225 17.559 9.084 1.00 94.81 82 ARG A O 1
ATOM 671 N N . GLU A 1 83 ? -6.807 16.233 10.854 1.00 94.62 83 GLU A N 1
ATOM 672 C CA . GLU A 1 83 ? -7.025 17.249 11.888 1.00 94.62 83 GLU A CA 1
ATOM 673 C C . GLU A 1 83 ? -5.891 18.280 11.902 1.00 94.62 83 GLU A C 1
ATOM 675 O O . GLU A 1 83 ? -6.153 19.480 11.888 1.00 94.62 83 GLU A O 1
ATOM 680 N N . LYS A 1 84 ? -4.632 17.824 11.838 1.00 92.88 84 LYS A N 1
ATOM 681 C CA . LYS A 1 84 ? -3.431 18.680 11.834 1.00 92.88 84 LYS A CA 1
ATOM 682 C C . LYS A 1 84 ? -3.465 19.760 10.745 1.00 92.88 84 LYS A C 1
ATOM 684 O O . LYS A 1 84 ? -2.985 20.866 10.976 1.00 92.88 84 LYS A O 1
ATOM 689 N N . PHE A 1 85 ? -3.981 19.431 9.563 1.00 91.56 85 PHE A N 1
ATOM 690 C CA . PHE A 1 85 ? -4.010 20.324 8.400 1.00 91.56 85 PHE A CA 1
ATOM 691 C C . PHE A 1 85 ? -5.397 20.931 8.114 1.00 91.56 85 PHE A C 1
ATOM 693 O O . PHE A 1 85 ? -5.578 21.520 7.051 1.00 91.56 85 PHE A O 1
ATOM 700 N N . ASP A 1 86 ? -6.366 20.778 9.025 1.00 91.56 86 ASP A N 1
ATOM 701 C CA . ASP A 1 86 ? -7.744 21.281 8.880 1.00 91.56 86 ASP A CA 1
ATOM 702 C C . ASP A 1 86 ? -8.442 20.824 7.579 1.00 91.56 86 ASP A C 1
ATOM 704 O O . ASP A 1 86 ? -9.021 21.595 6.820 1.00 91.56 86 ASP A O 1
ATOM 708 N N . MET A 1 87 ? -8.357 19.522 7.286 1.00 91.44 87 MET A N 1
ATOM 709 C CA . MET A 1 87 ? -8.869 18.901 6.051 1.00 91.44 87 MET A CA 1
ATOM 710 C C . MET A 1 87 ? -10.137 18.075 6.310 1.00 91.44 87 MET A C 1
ATOM 712 O O . MET A 1 87 ? -10.324 16.969 5.784 1.00 91.44 87 MET A O 1
ATOM 716 N N . THR A 1 88 ? -11.013 18.591 7.175 1.00 88.69 88 THR A N 1
ATOM 717 C CA . THR A 1 88 ? -12.223 17.904 7.661 1.00 88.69 88 THR A CA 1
ATOM 718 C C . THR A 1 88 ? -13.269 17.643 6.570 1.00 88.69 88 THR A C 1
ATOM 720 O O . THR A 1 88 ? -14.126 16.770 6.739 1.00 88.69 88 THR A O 1
ATOM 723 N N . ASP A 1 89 ? -13.146 18.286 5.409 1.00 91.00 89 ASP A N 1
ATOM 724 C CA . ASP A 1 89 ? -13.958 18.084 4.205 1.00 91.00 89 ASP A CA 1
ATOM 725 C C . ASP A 1 89 ? -13.302 17.153 3.161 1.00 91.00 89 ASP A C 1
ATOM 727 O O . ASP A 1 89 ? -13.961 16.757 2.204 1.00 91.00 89 ASP A O 1
ATOM 731 N N . LYS A 1 90 ? -12.034 16.748 3.339 1.00 93.94 90 LYS A N 1
ATOM 732 C CA . LYS A 1 90 ? -11.284 15.902 2.381 1.00 93.94 90 LYS A CA 1
ATOM 733 C C . LYS A 1 90 ? -11.107 14.468 2.853 1.00 93.94 90 LYS A C 1
ATOM 735 O O . LYS A 1 90 ? -11.053 14.210 4.050 1.00 93.94 90 LYS A O 1
ATOM 740 N N . ALA A 1 91 ? -10.978 13.515 1.938 1.00 95.19 91 ALA A N 1
ATOM 741 C CA . ALA A 1 91 ? -10.377 12.220 2.248 1.00 95.19 91 ALA A CA 1
ATOM 742 C C . ALA A 1 91 ? -8.852 12.385 2.330 1.00 95.19 91 ALA A C 1
ATOM 744 O O . ALA A 1 91 ? -8.264 13.015 1.457 1.00 95.19 91 ALA A O 1
ATOM 745 N N . VAL A 1 92 ? -8.208 11.847 3.366 1.00 96.44 92 VAL A N 1
ATOM 746 C CA . VAL A 1 92 ? -6.761 11.999 3.577 1.00 96.44 92 VAL A CA 1
ATOM 747 C C . VAL A 1 92 ? -6.085 10.642 3.487 1.00 96.44 92 VAL A C 1
ATOM 749 O O . VAL A 1 92 ? -6.538 9.689 4.109 1.00 96.44 92 VAL A O 1
ATOM 752 N N . TYR A 1 93 ? -4.999 10.576 2.722 1.00 96.62 93 TYR A N 1
ATOM 753 C CA . TYR A 1 93 ? -4.187 9.381 2.543 1.00 96.62 93 TYR A CA 1
ATOM 754 C C . TYR A 1 93 ? -2.714 9.690 2.790 1.00 96.62 93 TYR A C 1
ATOM 756 O O . TYR A 1 93 ? -2.210 10.726 2.356 1.00 96.62 93 TYR A O 1
ATOM 764 N N . CYS A 1 94 ? -2.004 8.774 3.442 1.00 96.50 94 CYS A N 1
ATOM 765 C CA . CYS A 1 94 ? -0.556 8.873 3.622 1.00 96.50 94 CYS A CA 1
ATOM 766 C C . CYS A 1 94 ? 0.157 7.901 2.674 1.00 96.50 94 CYS A C 1
ATOM 768 O O . CYS A 1 94 ? -0.031 6.686 2.763 1.00 96.50 94 CYS A O 1
ATOM 770 N N . VAL A 1 95 ? 0.992 8.421 1.772 1.00 96.25 95 VAL A N 1
ATOM 771 C CA . VAL A 1 95 ? 1.719 7.637 0.759 1.00 96.25 95 VAL A CA 1
ATOM 772 C C . VAL A 1 95 ? 3.225 7.642 0.998 1.00 96.25 95 VAL A C 1
ATOM 774 O O . VAL A 1 95 ? 3.780 8.602 1.518 1.00 96.25 95 VAL A O 1
ATOM 777 N N . CYS A 1 96 ? 3.905 6.573 0.595 1.00 93.25 96 CYS A N 1
ATOM 778 C CA . CYS A 1 96 ? 5.285 6.262 0.967 1.00 93.25 96 CYS A CA 1
ATOM 779 C C . CYS A 1 96 ? 6.351 7.198 0.375 1.00 93.25 96 CYS A C 1
ATOM 781 O O . CYS A 1 96 ? 7.519 7.072 0.722 1.00 93.25 96 CYS A O 1
ATOM 783 N N . SER A 1 97 ? 5.994 8.103 -0.542 1.00 91.56 97 SER A N 1
ATOM 784 C CA . SER A 1 97 ? 6.924 9.097 -1.084 1.00 91.56 97 SER A CA 1
ATOM 785 C C . SER A 1 97 ? 6.206 10.283 -1.725 1.00 91.56 97 SER A C 1
ATOM 787 O O . SER A 1 97 ? 5.057 10.190 -2.163 1.00 91.56 97 SER A O 1
ATOM 789 N N . THR A 1 98 ? 6.928 11.391 -1.881 1.00 91.94 98 THR A N 1
ATOM 790 C CA . THR A 1 98 ? 6.467 12.554 -2.654 1.00 91.94 98 THR A CA 1
ATOM 791 C C . THR A 1 98 ? 6.235 12.223 -4.132 1.00 91.94 98 THR A C 1
ATOM 793 O O . THR A 1 98 ? 5.333 12.788 -4.750 1.00 91.94 98 THR A O 1
ATOM 796 N N . ARG A 1 99 ? 6.993 11.277 -4.709 1.00 92.06 99 ARG A N 1
ATOM 797 C CA . ARG A 1 99 ? 6.770 10.785 -6.080 1.00 92.06 99 ARG A CA 1
ATOM 798 C C . ARG A 1 99 ? 5.433 10.051 -6.195 1.00 92.06 99 ARG A C 1
ATOM 800 O O . ARG A 1 99 ? 4.671 10.344 -7.109 1.00 92.06 99 ARG A O 1
ATOM 807 N N . ALA A 1 100 ? 5.113 9.181 -5.236 1.00 94.69 100 ALA A N 1
ATOM 808 C CA . ALA A 1 100 ? 3.814 8.512 -5.182 1.00 94.69 100 ALA A CA 1
ATOM 809 C C . ALA A 1 100 ? 2.654 9.507 -5.017 1.00 94.69 100 ALA A C 1
ATOM 811 O O . ALA A 1 100 ? 1.624 9.352 -5.665 1.00 94.69 100 ALA A O 1
ATOM 812 N N . ALA A 1 101 ? 2.830 10.560 -4.211 1.00 95.44 101 ALA A N 1
ATOM 813 C CA . ALA A 1 101 ? 1.819 11.609 -4.063 1.00 95.44 101 ALA A CA 1
ATOM 814 C C . ALA A 1 101 ? 1.563 12.374 -5.368 1.00 95.44 101 ALA A C 1
ATOM 816 O O . ALA A 1 101 ? 0.412 12.632 -5.708 1.00 95.44 101 ALA A O 1
ATOM 817 N N . LYS A 1 102 ? 2.621 12.703 -6.120 1.00 93.94 102 LYS A N 1
ATOM 818 C CA . LYS A 1 102 ? 2.503 13.351 -7.436 1.00 93.94 102 LYS A CA 1
ATOM 819 C C . LYS A 1 102 ? 1.816 12.451 -8.460 1.00 93.94 102 LYS A C 1
ATOM 821 O O . LYS A 1 102 ? 0.980 12.928 -9.221 1.00 93.94 102 LYS A O 1
ATOM 826 N N . ASP A 1 103 ? 2.144 11.162 -8.467 1.00 94.75 103 ASP A N 1
ATOM 827 C CA . ASP A 1 103 ? 1.497 10.190 -9.349 1.00 94.75 103 ASP A CA 1
ATOM 828 C C . ASP A 1 103 ? 0.005 10.025 -9.003 1.00 94.75 103 ASP A C 1
ATOM 830 O O . ASP A 1 103 ? -0.834 10.050 -9.904 1.00 94.75 103 ASP A O 1
ATOM 834 N N . LEU A 1 104 ? -0.341 9.961 -7.711 1.00 95.88 104 LEU A N 1
ATOM 835 C CA . LEU A 1 104 ? -1.731 9.945 -7.245 1.00 95.88 104 LEU A CA 1
ATOM 836 C C . LEU A 1 104 ? -2.464 11.222 -7.675 1.00 95.88 104 LEU A C 1
ATOM 838 O O . LEU A 1 104 ? -3.537 11.142 -8.268 1.00 95.88 104 LEU A O 1
ATOM 842 N N . GLN A 1 105 ? -1.871 12.394 -7.429 1.00 95.69 105 GLN A N 1
ATOM 843 C CA . GLN A 1 105 ? -2.433 13.686 -7.827 1.00 95.69 105 GLN A CA 1
ATOM 844 C C . GLN A 1 105 ? -2.671 13.761 -9.339 1.00 95.69 105 GLN A C 1
ATOM 846 O O . GLN A 1 105 ? -3.725 14.228 -9.762 1.00 95.69 105 GLN A O 1
ATOM 851 N N . ARG A 1 106 ? -1.735 13.271 -10.160 1.00 93.88 106 ARG A N 1
ATOM 852 C CA . ARG A 1 106 ? -1.897 13.225 -11.620 1.00 93.88 106 ARG A CA 1
ATOM 853 C C . ARG A 1 106 ? -3.031 12.291 -12.041 1.00 93.88 106 ARG A C 1
ATOM 855 O O . ARG A 1 106 ? -3.776 12.638 -12.949 1.00 93.88 106 ARG A O 1
ATOM 862 N N . TYR A 1 107 ? -3.148 11.127 -11.406 1.00 94.31 107 TYR A N 1
ATOM 863 C CA . TYR A 1 107 ? -4.170 10.135 -11.737 1.00 94.31 107 TYR A CA 1
ATOM 864 C C . TYR A 1 107 ? -5.583 10.571 -11.327 1.00 94.31 107 TYR A C 1
ATOM 866 O O . TYR A 1 107 ? -6.543 10.362 -12.068 1.00 94.31 107 TYR A O 1
ATOM 874 N N . VAL A 1 108 ? -5.719 11.186 -10.151 1.00 95.25 108 VAL A N 1
ATOM 875 C CA . VAL A 1 108 ? -7.006 11.693 -9.659 1.00 95.25 108 VAL A CA 1
ATOM 876 C C . VAL A 1 108 ? -7.394 12.990 -10.371 1.00 95.25 108 VAL A C 1
ATOM 878 O O . VAL A 1 108 ? -8.526 13.121 -10.827 1.00 95.25 108 VAL A O 1
ATOM 881 N N . GLY A 1 109 ? -6.445 13.916 -10.508 1.00 94.12 109 GLY A N 1
ATOM 882 C CA . GLY A 1 109 ? -6.640 15.251 -11.062 1.00 94.12 109 GLY A CA 1
ATOM 883 C C . GLY A 1 109 ? -6.122 16.330 -10.109 1.00 94.12 109 GLY A C 1
ATOM 884 O O . GLY A 1 109 ? -6.425 16.328 -8.917 1.00 94.12 109 GLY A O 1
ATOM 885 N N . PHE A 1 110 ? -5.356 17.287 -10.640 1.00 91.81 110 PHE A N 1
ATOM 886 C CA . PHE A 1 110 ? -4.679 18.321 -9.845 1.00 91.81 110 PHE A CA 1
ATOM 887 C C . PHE A 1 110 ? -5.630 19.234 -9.065 1.00 91.81 110 PHE A C 1
ATOM 889 O O . PHE A 1 110 ? -5.277 19.684 -7.980 1.00 91.81 110 PHE A O 1
ATOM 896 N N . SER A 1 111 ? -6.824 19.508 -9.596 1.00 91.00 111 SER A N 1
ATOM 897 C CA . SER A 1 111 ? -7.827 20.342 -8.923 1.00 91.00 111 SER A CA 1
ATOM 898 C C . SER A 1 111 ? -8.435 19.660 -7.700 1.00 91.00 111 SER A C 1
ATOM 900 O O . SER A 1 111 ? -8.778 20.345 -6.742 1.00 91.00 111 SER A O 1
ATOM 902 N N . ALA A 1 112 ? -8.526 18.329 -7.725 1.00 89.75 112 ALA A N 1
ATOM 903 C CA . ALA A 1 112 ? -9.180 17.533 -6.694 1.00 89.75 112 ALA A CA 1
ATOM 904 C C . ALA A 1 112 ? -8.226 17.048 -5.594 1.00 89.75 112 ALA A C 1
ATOM 906 O O . ALA A 1 112 ? -8.651 16.347 -4.674 1.00 89.75 112 ALA A O 1
ATOM 907 N N . VAL A 1 113 ? -6.926 17.363 -5.701 1.00 92.25 113 VAL A N 1
ATOM 908 C CA . VAL A 1 113 ? -5.892 16.819 -4.816 1.00 92.25 113 VAL A CA 1
ATOM 909 C C . VAL A 1 113 ? -4.890 17.875 -4.363 1.00 92.25 113 VAL A C 1
ATOM 911 O O . VAL A 1 113 ? -4.201 18.495 -5.174 1.00 92.25 113 VAL A O 1
ATOM 914 N N . LYS A 1 114 ? -4.713 17.986 -3.043 1.00 92.94 114 LYS A N 1
ATOM 915 C CA . LYS A 1 114 ? -3.633 18.748 -2.400 1.00 92.94 114 LYS A CA 1
ATOM 916 C C . LYS A 1 114 ? -2.585 17.796 -1.827 1.00 92.94 114 LYS A C 1
ATOM 918 O O . LYS A 1 114 ? -2.929 16.775 -1.237 1.00 92.94 114 LYS A O 1
ATOM 923 N N . VAL A 1 115 ? -1.309 18.142 -1.988 1.00 92.06 115 VAL A N 1
ATOM 924 C CA . VAL A 1 115 ? -0.172 17.340 -1.512 1.00 92.06 115 VAL A CA 1
ATOM 925 C C . VAL A 1 115 ? 0.625 18.138 -0.490 1.00 92.06 115 VAL A C 1
ATOM 927 O O . VAL A 1 115 ? 1.014 19.272 -0.758 1.00 92.06 115 VAL A O 1
ATOM 930 N N . PHE A 1 116 ? 0.918 17.510 0.643 1.00 89.56 116 PHE A N 1
ATOM 931 C CA . PHE A 1 116 ? 1.780 18.040 1.691 1.00 89.56 116 PHE A CA 1
ATOM 932 C C . PHE A 1 116 ? 2.947 17.071 1.868 1.00 89.56 116 PHE A C 1
ATOM 934 O O . PHE A 1 116 ? 2.751 15.885 2.145 1.00 89.56 116 PHE A O 1
ATOM 941 N N . ALA A 1 117 ? 4.163 17.554 1.630 1.00 81.12 117 ALA A N 1
ATOM 942 C CA . ALA A 1 117 ? 5.359 16.748 1.819 1.00 81.12 117 ALA A C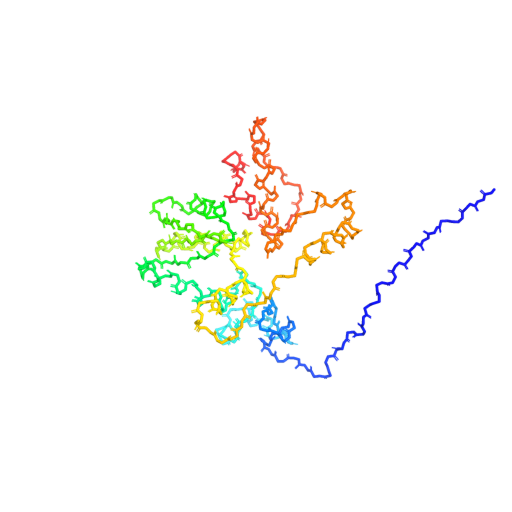A 1
ATOM 943 C C . ALA A 1 117 ? 5.703 16.679 3.311 1.00 81.12 117 ALA A C 1
ATOM 945 O O . ALA A 1 117 ? 5.758 17.706 3.983 1.00 81.12 117 ALA A O 1
ATOM 946 N N . GLU A 1 118 ? 5.963 15.473 3.797 1.00 77.62 118 GLU A N 1
ATOM 947 C CA . GLU A 1 118 ? 6.612 15.212 5.079 1.00 77.62 118 GLU A CA 1
ATOM 948 C C . GLU A 1 118 ? 7.964 14.537 4.771 1.00 77.62 118 GLU A C 1
ATOM 950 O O . GLU A 1 118 ? 8.183 14.037 3.665 1.00 77.62 118 GLU A O 1
ATOM 955 N N . GLU A 1 119 ? 8.914 14.533 5.705 1.00 73.38 119 GLU A N 1
ATOM 956 C CA . GLU A 1 119 ? 10.275 14.046 5.408 1.00 73.38 119 GLU A CA 1
ATOM 957 C C . GLU A 1 119 ? 10.320 12.543 5.062 1.00 73.38 119 GLU A C 1
ATOM 959 O O . GLU A 1 119 ? 11.105 12.128 4.212 1.00 73.38 119 GLU A O 1
ATOM 964 N N . ALA A 1 120 ? 9.448 11.726 5.666 1.00 80.12 120 ALA A N 1
ATOM 965 C CA . ALA A 1 120 ? 9.454 10.263 5.516 1.00 80.12 120 ALA A CA 1
ATOM 966 C C . ALA A 1 120 ? 8.305 9.689 4.658 1.00 80.12 120 ALA A C 1
ATOM 968 O O . ALA A 1 120 ? 8.276 8.489 4.381 1.00 80.12 120 ALA A O 1
ATOM 969 N N . TYR A 1 121 ? 7.318 10.507 4.289 1.00 91.88 121 TYR A N 1
ATOM 970 C CA . TYR A 1 121 ? 6.120 10.119 3.532 1.00 91.88 121 TYR A CA 1
ATOM 971 C C . TYR A 1 121 ? 5.442 11.390 2.985 1.00 91.88 121 TYR A C 1
ATOM 973 O O . TYR A 1 121 ? 5.926 12.495 3.190 1.00 91.88 121 TYR A O 1
ATOM 981 N N . ALA A 1 122 ? 4.326 11.279 2.274 1.00 95.12 122 ALA A N 1
ATOM 982 C CA . ALA A 1 122 ? 3.547 12.443 1.858 1.00 95.12 122 ALA A CA 1
ATOM 983 C C . ALA A 1 122 ? 2.076 12.283 2.242 1.00 95.12 122 ALA A C 1
ATOM 985 O O . ALA A 1 122 ? 1.525 11.182 2.182 1.00 95.12 122 ALA A O 1
ATOM 986 N N . VAL A 1 123 ? 1.443 13.391 2.616 1.00 96.38 123 VAL A N 1
ATOM 987 C CA . VAL A 1 123 ? 0.008 13.471 2.888 1.00 96.38 123 VAL A CA 1
ATOM 988 C C . VAL A 1 123 ? -0.692 13.965 1.632 1.00 96.38 123 VAL A C 1
ATOM 990 O O . VAL A 1 123 ? -0.287 14.950 1.014 1.00 96.38 123 VAL A O 1
ATOM 993 N N . VAL A 1 124 ? -1.757 13.272 1.255 1.00 96.62 124 VAL A N 1
ATOM 994 C CA . VAL A 1 124 ? -2.570 13.581 0.087 1.00 96.62 124 VAL A CA 1
ATOM 995 C C . VAL A 1 124 ? -4.003 13.785 0.542 1.00 96.62 124 VAL A C 1
ATOM 997 O O . VAL A 1 124 ? -4.606 12.881 1.114 1.00 96.62 124 VAL A O 1
ATOM 1000 N N . ALA A 1 125 ? -4.547 14.965 0.277 1.00 96.44 125 ALA A N 1
ATOM 1001 C CA . ALA A 1 125 ? -5.931 15.299 0.561 1.00 96.44 125 ALA A CA 1
ATOM 1002 C C . ALA A 1 125 ? -6.720 15.339 -0.741 1.00 96.44 125 ALA A C 1
ATOM 1004 O O . ALA A 1 125 ? -6.354 16.073 -1.656 1.00 96.44 125 ALA A O 1
ATOM 1005 N N . VAL A 1 126 ? -7.776 14.539 -0.815 1.00 96.56 126 VAL A N 1
ATOM 1006 C CA . VAL A 1 126 ? -8.593 14.307 -2.006 1.00 96.56 126 VAL A CA 1
ATOM 1007 C C . VAL A 1 126 ? -10.023 14.756 -1.735 1.00 96.56 126 VAL A C 1
ATOM 1009 O O . VAL A 1 126 ? -10.548 14.526 -0.642 1.00 96.56 126 VAL A O 1
ATOM 1012 N N . ASP A 1 127 ? -10.664 15.373 -2.721 1.00 94.19 127 ASP A N 1
ATOM 1013 C CA . ASP A 1 127 ? -12.088 15.699 -2.651 1.00 94.19 127 ASP A CA 1
ATOM 1014 C C . ASP A 1 127 ? -12.945 14.457 -2.361 1.00 94.19 127 ASP A C 1
ATOM 1016 O O . ASP A 1 127 ? -12.645 13.338 -2.784 1.00 94.19 127 ASP A O 1
ATOM 1020 N N . ARG A 1 128 ? -14.008 14.652 -1.573 1.00 91.69 128 ARG A N 1
ATOM 1021 C CA . ARG A 1 128 ? -14.907 13.570 -1.145 1.00 91.69 128 ARG A CA 1
ATOM 1022 C C . ARG A 1 128 ? -15.959 13.195 -2.184 1.00 91.69 128 ARG A C 1
ATOM 1024 O O . ARG A 1 128 ? -16.714 12.256 -1.936 1.00 91.69 128 ARG A O 1
ATOM 1031 N N . ASP A 1 129 ? -15.993 13.898 -3.313 1.00 92.19 129 ASP A N 1
ATOM 1032 C CA . ASP A 1 129 ? -16.799 13.513 -4.464 1.00 92.19 129 ASP A CA 1
ATOM 1033 C C . ASP A 1 129 ? -16.519 12.053 -4.844 1.00 92.19 129 ASP A C 1
ATOM 1035 O O . ASP A 1 129 ? -15.398 11.548 -4.701 1.00 92.19 129 ASP A O 1
ATOM 1039 N N . GLU A 1 130 ? -17.557 11.356 -5.308 1.00 90.00 130 GLU A N 1
ATOM 1040 C CA . GLU A 1 130 ? -17.507 9.908 -5.526 1.00 90.00 130 GLU A CA 1
ATOM 1041 C C . GLU A 1 130 ? -16.354 9.506 -6.457 1.00 90.00 130 GLU A C 1
ATOM 1043 O O . GLU A 1 130 ? -15.632 8.545 -6.179 1.00 90.00 130 GLU A O 1
ATOM 1048 N N . GLU A 1 131 ? -16.145 10.277 -7.524 1.00 94.62 131 GLU A N 1
ATOM 1049 C CA . GLU A 1 131 ? -15.186 9.975 -8.583 1.00 94.62 131 GLU A CA 1
ATOM 1050 C C . GLU A 1 131 ? -13.716 10.176 -8.146 1.00 94.62 131 GLU A C 1
ATOM 1052 O O . GLU A 1 131 ? -12.964 9.190 -8.194 1.00 94.62 131 GLU A O 1
ATOM 1057 N N . PRO A 1 132 ? -13.295 11.341 -7.602 1.00 94.75 132 PRO A N 1
ATOM 1058 C CA . PRO A 1 132 ? -11.945 11.516 -7.065 1.00 94.75 132 PRO A CA 1
ATOM 1059 C C . PRO A 1 132 ? -11.610 10.526 -5.949 1.00 94.75 132 PRO A C 1
ATOM 1061 O O . PRO A 1 132 ? -10.533 9.918 -5.946 1.00 94.75 132 PRO A O 1
ATOM 1064 N N . ALA A 1 133 ? -12.545 10.307 -5.020 1.00 93.44 133 ALA A N 1
ATOM 1065 C CA . ALA A 1 133 ? -12.348 9.380 -3.915 1.00 93.44 133 ALA A CA 1
ATOM 1066 C C . ALA A 1 133 ? -12.201 7.933 -4.411 1.00 93.44 133 ALA A C 1
ATOM 1068 O O . ALA A 1 133 ? -11.348 7.192 -3.912 1.00 93.44 133 ALA A O 1
ATOM 1069 N N . LEU A 1 134 ? -12.994 7.520 -5.408 1.00 93.62 134 LEU A N 1
ATOM 1070 C CA . LEU A 1 134 ? -12.880 6.200 -6.029 1.00 93.62 134 LEU A CA 1
ATOM 1071 C C . LEU A 1 134 ? -11.545 6.031 -6.756 1.00 93.62 134 LEU A C 1
ATOM 1073 O O . LEU A 1 134 ? -10.889 5.000 -6.578 1.00 93.62 134 LEU A O 1
ATOM 1077 N N . LYS A 1 135 ? -11.110 7.031 -7.531 1.00 95.25 135 LYS A N 1
ATOM 1078 C CA . LYS A 1 135 ? -9.800 7.012 -8.195 1.00 95.25 135 LYS A CA 1
ATOM 1079 C C . LYS A 1 135 ? -8.664 6.894 -7.186 1.00 95.25 135 LYS A C 1
ATOM 1081 O O . LYS A 1 135 ? -7.805 6.033 -7.358 1.00 95.25 135 LYS A O 1
ATOM 1086 N N . ALA A 1 136 ? -8.681 7.677 -6.110 1.00 95.81 136 ALA A N 1
ATOM 1087 C CA . ALA A 1 136 ? -7.655 7.604 -5.071 1.00 95.81 136 ALA A CA 1
ATOM 1088 C C . ALA A 1 136 ? -7.591 6.210 -4.425 1.00 95.81 136 ALA A C 1
ATOM 1090 O O . ALA A 1 136 ? -6.508 5.635 -4.307 1.00 95.81 136 ALA A O 1
ATOM 1091 N N . ARG A 1 137 ? -8.743 5.612 -4.081 1.00 93.44 137 ARG A N 1
ATOM 1092 C CA . ARG A 1 137 ? -8.788 4.241 -3.540 1.00 93.44 137 ARG A CA 1
ATOM 1093 C C . ARG A 1 137 ? -8.219 3.218 -4.522 1.00 93.44 137 ARG A C 1
ATOM 1095 O O . ARG A 1 137 ? -7.381 2.417 -4.118 1.00 93.44 137 ARG A O 1
ATOM 1102 N N . LYS A 1 138 ? -8.605 3.275 -5.803 1.00 93.19 138 LYS A N 1
ATOM 1103 C CA . LYS A 1 138 ? -8.064 2.379 -6.843 1.00 93.19 138 LYS A CA 1
ATOM 1104 C C . LYS A 1 138 ? -6.559 2.567 -7.034 1.00 93.19 138 LYS A C 1
ATOM 1106 O O . LYS A 1 138 ? -5.835 1.584 -7.148 1.00 93.19 138 LYS A O 1
ATOM 1111 N N . PHE A 1 139 ? -6.070 3.807 -7.013 1.00 95.12 139 PHE A N 1
ATOM 1112 C CA . PHE A 1 139 ? -4.637 4.087 -7.075 1.00 95.12 139 PHE A CA 1
ATOM 1113 C C . PHE A 1 139 ? -3.894 3.370 -5.947 1.00 95.12 139 PHE A C 1
ATOM 1115 O O . PHE A 1 139 ? -2.952 2.623 -6.200 1.00 95.12 139 PHE A O 1
ATOM 1122 N N . LEU A 1 140 ? -4.336 3.542 -4.701 1.00 94.38 140 LEU A N 1
ATOM 1123 C CA . LEU A 1 140 ? -3.696 2.912 -3.544 1.00 94.38 140 LEU A CA 1
ATOM 1124 C C . LEU A 1 140 ? -3.807 1.381 -3.596 1.00 94.38 140 LEU A C 1
ATOM 1126 O O . LEU A 1 140 ? -2.837 0.688 -3.287 1.00 94.38 140 LEU A O 1
ATOM 1130 N N . GLN A 1 141 ? -4.960 0.865 -4.032 1.00 91.44 141 GLN A N 1
ATOM 1131 C CA . GLN A 1 141 ? -5.228 -0.565 -4.173 1.00 91.44 141 GLN A CA 1
ATOM 1132 C C . GLN A 1 141 ? -4.312 -1.241 -5.195 1.00 91.44 141 GLN A C 1
ATOM 1134 O O . GLN A 1 141 ? -3.890 -2.365 -4.947 1.00 91.44 141 GLN A O 1
ATOM 1139 N N . HIS A 1 142 ? -4.002 -0.601 -6.323 1.00 92.56 142 HIS A N 1
ATOM 1140 C CA . HIS A 1 142 ? -3.186 -1.228 -7.369 1.00 92.56 142 HIS A CA 1
ATOM 1141 C C . HIS A 1 142 ? -1.694 -0.917 -7.225 1.00 92.56 142 HIS A C 1
ATOM 1143 O O . HIS A 1 142 ? -0.867 -1.756 -7.552 1.00 92.56 142 HIS A O 1
ATOM 1149 N N . THR A 1 143 ? -1.320 0.250 -6.695 1.00 94.00 143 THR A N 1
ATOM 1150 C CA . THR A 1 143 ? 0.098 0.644 -6.587 1.00 94.00 143 THR A CA 1
ATOM 1151 C C . THR A 1 143 ? 0.761 0.212 -5.283 1.00 94.00 143 THR A C 1
ATOM 1153 O O . THR A 1 143 ? 1.982 0.166 -5.210 1.00 94.00 143 THR A O 1
ATOM 1156 N N . GLY A 1 144 ? -0.002 -0.064 -4.218 1.00 92.75 144 GLY A N 1
ATOM 1157 C CA . GLY A 1 144 ? 0.570 -0.360 -2.898 1.00 92.75 144 GLY A CA 1
ATOM 1158 C C . GLY A 1 144 ? 1.340 0.811 -2.270 1.00 92.75 144 GLY A C 1
ATOM 1159 O O . GLY A 1 144 ? 2.072 0.624 -1.300 1.00 92.75 144 GLY A O 1
ATOM 1160 N N . CYS A 1 145 ? 1.191 2.033 -2.789 1.00 94.44 145 CYS A N 1
ATOM 1161 C CA . CYS A 1 145 ? 1.977 3.191 -2.362 1.00 94.44 145 CYS A CA 1
ATOM 1162 C C . CYS A 1 145 ? 1.568 3.797 -1.010 1.00 94.44 145 CYS A C 1
ATOM 1164 O O . CYS A 1 145 ? 2.139 4.811 -0.618 1.00 94.44 145 CYS A O 1
ATOM 1166 N N . ARG A 1 146 ? 0.595 3.237 -0.286 1.00 94.56 146 ARG A N 1
ATOM 1167 C CA . ARG A 1 146 ? 0.216 3.730 1.050 1.00 94.56 146 ARG A CA 1
ATOM 1168 C C . ARG A 1 146 ? 1.299 3.400 2.084 1.00 94.56 146 ARG A C 1
ATOM 1170 O O . ARG A 1 146 ? 2.035 2.431 1.915 1.00 94.56 146 ARG A O 1
ATOM 1177 N N . ILE A 1 147 ? 1.410 4.183 3.156 1.00 94.38 147 ILE A N 1
ATOM 1178 C CA . ILE A 1 147 ? 2.304 3.841 4.275 1.00 94.38 147 ILE A CA 1
ATOM 1179 C C . ILE A 1 147 ? 1.920 2.491 4.901 1.00 94.38 147 ILE A C 1
ATOM 1181 O O . ILE A 1 147 ? 0.757 2.080 4.866 1.00 94.38 147 ILE A O 1
ATOM 1185 N N . SER A 1 148 ? 2.899 1.798 5.483 1.00 92.75 148 SER A N 1
ATOM 1186 C CA . SER A 1 148 ? 2.645 0.532 6.176 1.00 92.75 148 SER A CA 1
ATOM 1187 C C . SER A 1 148 ? 2.000 0.755 7.547 1.00 92.75 148 SER A C 1
ATOM 1189 O O . SER A 1 148 ? 2.143 1.817 8.156 1.00 92.75 148 SER A O 1
ATOM 1191 N N . SER A 1 149 ? 1.331 -0.272 8.077 1.00 93.50 149 SER A N 1
ATOM 1192 C CA . SER A 1 149 ? 0.760 -0.231 9.429 1.00 93.50 149 SER A CA 1
ATOM 1193 C C . SER A 1 149 ? 1.823 -0.046 10.516 1.00 93.50 149 SER A C 1
ATOM 1195 O O . SER A 1 149 ? 1.587 0.684 11.474 1.00 93.50 149 SER A O 1
ATOM 1197 N N . ARG A 1 150 ? 3.015 -0.634 10.336 1.00 92.69 150 ARG A N 1
ATOM 1198 C CA . ARG A 1 150 ? 4.168 -0.455 11.235 1.00 92.69 150 ARG A CA 1
ATOM 1199 C C . ARG A 1 150 ? 4.709 0.971 11.201 1.00 92.69 150 ARG A C 1
ATOM 1201 O O . ARG A 1 150 ? 5.013 1.527 12.248 1.00 92.69 150 ARG A O 1
ATOM 1208 N N . GLN A 1 151 ? 4.796 1.572 10.013 1.00 93.19 151 GLN A N 1
ATOM 1209 C CA . GLN A 1 151 ? 5.195 2.972 9.876 1.00 93.19 151 GLN A CA 1
ATOM 1210 C C . GLN A 1 151 ? 4.166 3.897 10.539 1.00 93.19 151 GLN A C 1
ATOM 1212 O O . GLN A 1 151 ? 4.548 4.795 11.280 1.00 93.19 151 GLN A O 1
ATOM 1217 N N . ALA A 1 152 ? 2.870 3.652 10.326 1.00 95.19 152 ALA A N 1
ATOM 1218 C CA . ALA A 1 152 ? 1.807 4.417 10.972 1.00 95.19 152 ALA A CA 1
ATOM 1219 C C . ALA A 1 152 ? 1.843 4.283 12.507 1.00 95.19 152 ALA A C 1
ATOM 1221 O O . ALA A 1 152 ? 1.745 5.282 13.211 1.00 95.19 152 ALA A O 1
ATOM 1222 N N . GLU A 1 153 ? 2.046 3.071 13.032 1.00 95.56 153 GLU A N 1
ATOM 1223 C CA . GLU A 1 153 ? 2.200 2.833 14.473 1.00 95.56 153 GLU A CA 1
ATOM 1224 C C . GLU A 1 153 ? 3.410 3.567 15.059 1.00 95.56 153 GLU A C 1
ATOM 1226 O O . GLU A 1 153 ? 3.268 4.254 16.069 1.00 95.56 153 GLU A O 1
ATOM 1231 N N . ALA A 1 154 ? 4.568 3.496 14.399 1.00 94.44 154 ALA A N 1
ATOM 1232 C CA . ALA A 1 154 ? 5.762 4.225 14.814 1.00 94.44 154 ALA A CA 1
ATOM 1233 C C . ALA A 1 154 ? 5.514 5.744 14.857 1.00 94.44 154 ALA A C 1
ATOM 1235 O O . ALA A 1 154 ? 5.879 6.406 15.826 1.00 94.44 154 ALA A O 1
ATOM 1236 N N . LEU A 1 155 ? 4.835 6.301 13.852 1.00 94.94 155 LEU A N 1
ATOM 1237 C CA . LEU A 1 155 ? 4.492 7.725 13.812 1.00 94.94 155 LEU A CA 1
ATOM 1238 C C . LEU A 1 155 ? 3.531 8.124 14.946 1.00 94.94 155 LEU A C 1
ATOM 1240 O O . LEU A 1 155 ? 3.735 9.150 15.598 1.00 94.94 155 LEU A O 1
ATOM 1244 N N . LEU A 1 156 ? 2.522 7.295 15.230 1.00 96.19 156 LEU A N 1
ATOM 1245 C CA . LEU A 1 156 ? 1.587 7.506 16.340 1.00 96.19 156 LEU A CA 1
ATOM 1246 C C . LEU A 1 156 ? 2.299 7.455 17.704 1.00 96.19 156 LEU A C 1
ATOM 1248 O O . LEU A 1 156 ? 2.057 8.316 18.552 1.00 96.19 156 LEU A O 1
ATOM 1252 N N . GLN A 1 157 ? 3.208 6.495 17.907 1.00 96.19 157 GLN A N 1
ATOM 1253 C CA . GLN A 1 157 ? 4.019 6.378 19.128 1.00 96.19 157 GLN A CA 1
ATOM 1254 C C . GLN A 1 157 ? 4.976 7.560 19.290 1.00 96.19 157 GLN A C 1
ATOM 1256 O O . GLN A 1 157 ? 5.073 8.133 20.371 1.00 96.19 157 GLN A O 1
ATOM 1261 N N . GLN A 1 158 ? 5.643 7.980 18.211 1.00 93.94 158 GLN A N 1
ATOM 1262 C CA . GLN A 1 158 ? 6.546 9.134 18.218 1.00 93.94 158 GLN A CA 1
ATOM 1263 C C . GLN A 1 158 ? 5.821 10.430 18.609 1.00 93.94 158 GLN A C 1
ATOM 1265 O O . GLN A 1 158 ? 6.407 11.298 19.253 1.00 93.94 158 GLN A O 1
ATOM 1270 N N . LYS A 1 159 ? 4.543 10.569 18.237 1.00 94.31 159 LYS A N 1
ATOM 1271 C CA . LYS A 1 159 ? 3.695 11.703 18.631 1.00 94.31 159 LYS A CA 1
ATOM 1272 C C . LYS A 1 159 ? 3.053 11.553 20.012 1.00 94.31 159 LYS A C 1
ATOM 1274 O O . LYS A 1 159 ? 2.385 12.483 20.451 1.00 94.31 159 LYS A O 1
ATOM 1279 N N . GLY A 1 160 ? 3.244 10.422 20.691 1.00 96.06 160 GLY A N 1
ATOM 1280 C CA . GLY A 1 160 ? 2.617 10.140 21.983 1.00 96.06 160 GLY A CA 1
ATOM 1281 C C . GLY A 1 160 ? 1.097 9.964 21.907 1.00 96.06 160 GLY A C 1
ATOM 1282 O O . GLY A 1 160 ? 0.421 10.114 22.919 1.00 96.06 160 GLY A O 1
ATOM 1283 N N . LEU A 1 161 ? 0.553 9.665 20.721 1.00 96.56 161 LEU A N 1
ATOM 1284 C CA . LEU A 1 161 ? -0.889 9.471 20.509 1.00 96.56 161 LEU A CA 1
ATOM 1285 C C . LEU A 1 161 ? -1.351 8.073 20.935 1.00 96.56 161 LEU A C 1
ATOM 1287 O O . LEU A 1 161 ? -2.526 7.868 21.222 1.00 96.56 161 LEU A O 1
ATOM 1291 N N . ILE A 1 162 ? -0.426 7.112 20.983 1.00 96.50 162 ILE A N 1
ATOM 1292 C CA . ILE A 1 162 ? -0.650 5.750 21.475 1.00 96.50 162 ILE A CA 1
ATOM 1293 C C . ILE A 1 162 ? 0.526 5.327 22.368 1.00 96.50 162 ILE A C 1
ATOM 1295 O O . ILE A 1 162 ? 1.633 5.847 22.200 1.00 96.50 162 ILE A O 1
ATOM 1299 N N . PRO A 1 163 ? 0.324 4.384 23.306 1.00 95.81 163 PRO A N 1
ATOM 1300 C CA . PRO A 1 163 ? 1.411 3.865 24.127 1.00 95.81 163 PRO A CA 1
ATOM 1301 C C . PRO A 1 163 ? 2.442 3.085 23.298 1.00 95.81 163 PRO A C 1
ATOM 1303 O O . PRO A 1 163 ? 2.136 2.498 22.258 1.00 95.81 163 PRO A O 1
ATOM 1306 N N . GLY A 1 164 ? 3.667 3.030 23.819 1.00 92.31 164 GLY A N 1
ATOM 1307 C CA . GLY A 1 164 ? 4.796 2.328 23.211 1.00 92.31 164 GLY A CA 1
ATOM 1308 C C . GLY A 1 164 ? 5.872 3.282 22.705 1.00 92.31 164 GLY A C 1
ATOM 1309 O O . GLY A 1 164 ? 5.809 4.492 22.913 1.00 92.31 164 GLY A O 1
ATOM 1310 N N . LYS A 1 165 ? 6.894 2.715 22.070 1.00 90.25 165 LYS A N 1
ATOM 1311 C CA . LYS A 1 165 ? 7.978 3.457 21.427 1.00 90.25 165 LYS A CA 1
ATOM 1312 C C . LYS A 1 165 ? 8.215 2.862 20.042 1.00 90.25 165 LYS A C 1
ATOM 1314 O O . LYS A 1 165 ? 8.127 1.635 19.928 1.00 90.25 165 LYS A O 1
ATOM 1319 N N . PRO A 1 166 ? 8.545 3.693 19.037 1.00 86.94 166 PRO A N 1
ATOM 1320 C CA . PRO A 1 166 ? 8.951 3.193 17.732 1.00 86.94 166 PRO A CA 1
ATOM 1321 C C . PRO A 1 166 ? 10.065 2.159 17.885 1.00 86.94 166 PRO A C 1
ATOM 1323 O O . PRO A 1 166 ? 10.956 2.336 18.718 1.00 86.94 166 PRO A O 1
ATOM 1326 N N . SER A 1 167 ? 10.021 1.092 17.088 1.00 80.62 167 SER A N 1
ATOM 1327 C CA . SER A 1 167 ? 11.152 0.169 17.001 1.00 80.62 167 SER A CA 1
ATOM 1328 C C . SER A 1 167 ? 12.401 0.937 16.580 1.00 80.62 167 SER A C 1
ATOM 1330 O O . SER A 1 167 ? 12.337 1.758 15.661 1.00 80.62 167 SER A O 1
ATOM 1332 N N . GLU A 1 168 ? 13.525 0.675 17.244 1.00 80.50 168 GLU A N 1
ATOM 1333 C CA . GLU A 1 168 ? 14.785 1.275 16.826 1.00 80.50 168 GLU A CA 1
ATOM 1334 C C . GLU A 1 168 ? 15.186 0.716 15.454 1.00 80.50 168 GLU A C 1
ATOM 1336 O O . GLU A 1 168 ? 15.059 -0.492 15.223 1.00 80.50 168 GLU A O 1
ATOM 1341 N N . PRO A 1 169 ? 15.611 1.578 14.516 1.00 78.06 169 PRO A N 1
ATOM 1342 C CA . PRO A 1 169 ? 16.080 1.122 13.222 1.00 78.06 169 PRO A CA 1
ATOM 1343 C C . PRO A 1 169 ? 17.350 0.293 13.414 1.00 78.06 169 PRO A C 1
ATOM 1345 O O . PRO A 1 169 ? 18.361 0.786 13.908 1.00 78.06 169 PRO A O 1
ATOM 1348 N N . ASP A 1 170 ? 17.299 -0.967 12.997 1.00 84.00 170 ASP A N 1
ATOM 1349 C CA . ASP A 1 170 ? 18.487 -1.801 12.897 1.00 84.00 170 ASP A CA 1
ATOM 1350 C C . ASP A 1 170 ? 19.254 -1.405 11.630 1.00 84.00 170 ASP A C 1
ATOM 1352 O O . ASP A 1 170 ? 18.829 -1.697 10.508 1.00 84.00 170 ASP A O 1
ATOM 1356 N N . ALA A 1 171 ? 20.379 -0.713 11.819 1.00 78.19 171 ALA A N 1
ATOM 1357 C CA . ALA A 1 171 ? 21.231 -0.256 10.726 1.00 78.19 171 ALA A CA 1
ATOM 1358 C C . ALA A 1 171 ? 21.759 -1.419 9.865 1.00 78.19 171 ALA A C 1
ATOM 1360 O O . ALA A 1 171 ? 21.971 -1.237 8.669 1.00 78.19 171 ALA A O 1
ATOM 1361 N N . SER A 1 172 ? 21.908 -2.615 10.445 1.00 88.31 172 SER A N 1
ATOM 1362 C CA . SER A 1 172 ? 22.391 -3.814 9.750 1.00 88.31 172 SER A CA 1
ATOM 1363 C C . SER A 1 172 ? 21.283 -4.602 9.052 1.00 88.31 172 SER A C 1
ATOM 1365 O O . SER A 1 172 ? 21.563 -5.408 8.161 1.00 88.31 172 SER A O 1
ATOM 1367 N N . ALA A 1 173 ? 20.014 -4.370 9.410 1.00 89.00 173 ALA A N 1
ATOM 1368 C CA . ALA A 1 173 ? 18.892 -5.109 8.835 1.00 89.00 173 ALA A CA 1
ATOM 1369 C C . ALA A 1 173 ? 18.746 -4.849 7.335 1.00 89.00 173 ALA A C 1
ATOM 1371 O O . ALA A 1 173 ? 18.413 -5.767 6.590 1.00 89.00 173 ALA A O 1
ATOM 1372 N N . PHE A 1 174 ? 19.003 -3.619 6.881 1.00 88.44 174 PHE A N 1
ATOM 1373 C CA . PHE A 1 174 ? 18.954 -3.297 5.456 1.00 88.44 174 PHE A CA 1
ATOM 1374 C C . PHE A 1 174 ? 19.994 -4.105 4.671 1.00 88.44 174 PHE A C 1
ATOM 1376 O O . PHE A 1 174 ? 19.634 -4.789 3.716 1.00 88.44 174 PHE A O 1
ATOM 1383 N N . GLU A 1 175 ? 21.253 -4.071 5.111 1.00 91.00 175 GLU A N 1
ATOM 1384 C CA . GLU A 1 175 ? 22.364 -4.796 4.481 1.00 91.00 175 GLU A CA 1
ATOM 1385 C C . GLU A 1 175 ? 22.113 -6.308 4.501 1.00 91.00 175 GLU A C 1
ATOM 1387 O O . GLU A 1 175 ? 22.170 -6.958 3.462 1.00 91.00 175 GLU A O 1
ATOM 1392 N N . SER A 1 176 ? 21.690 -6.842 5.649 1.00 93.31 176 SER A N 1
ATOM 1393 C CA . SER A 1 176 ? 21.371 -8.266 5.807 1.00 93.31 176 SER A CA 1
ATOM 1394 C C . SER A 1 176 ? 20.238 -8.719 4.882 1.00 93.31 176 SER A C 1
ATOM 1396 O O . SER A 1 176 ? 20.294 -9.805 4.307 1.00 93.31 176 SER A O 1
ATOM 1398 N N . LEU A 1 177 ? 19.186 -7.905 4.727 1.00 92.69 177 LEU A N 1
ATOM 1399 C CA . LEU A 1 177 ? 18.091 -8.211 3.805 1.00 92.69 177 LEU A CA 1
ATOM 1400 C C . LEU A 1 177 ? 18.573 -8.196 2.359 1.00 92.69 177 LEU A C 1
ATOM 1402 O O . LEU A 1 177 ? 18.212 -9.093 1.600 1.00 92.69 177 LEU A O 1
ATOM 1406 N N . VAL A 1 178 ? 19.372 -7.197 1.984 1.00 93.88 178 VAL A N 1
ATOM 1407 C CA . VAL A 1 178 ? 19.944 -7.095 0.641 1.00 93.88 178 VAL A CA 1
ATOM 1408 C C . VAL A 1 178 ? 20.811 -8.315 0.340 1.00 93.88 178 VAL A C 1
ATOM 1410 O O . VAL A 1 178 ? 20.556 -8.966 -0.665 1.00 93.88 178 VAL A O 1
ATOM 1413 N N . ASP A 1 179 ? 21.721 -8.706 1.234 1.00 93.25 179 ASP A N 1
ATOM 1414 C CA . ASP A 1 179 ? 22.570 -9.895 1.068 1.00 93.25 179 ASP A CA 1
ATOM 1415 C C . ASP A 1 179 ? 21.742 -11.169 0.851 1.00 93.25 179 ASP A C 1
ATOM 1417 O O . ASP A 1 179 ? 21.953 -11.917 -0.111 1.00 93.25 179 ASP A O 1
ATOM 1421 N N . VAL A 1 180 ? 20.743 -11.398 1.713 1.00 94.56 180 VAL A N 1
ATOM 1422 C CA . VAL A 1 180 ? 19.853 -12.562 1.611 1.00 94.56 180 VAL A CA 1
ATOM 1423 C C . VAL A 1 180 ? 19.081 -12.540 0.294 1.00 94.56 180 VAL A C 1
ATOM 1425 O O . VAL A 1 180 ? 18.984 -13.566 -0.382 1.00 94.56 180 VAL A O 1
ATOM 1428 N N . PHE A 1 181 ? 18.521 -11.396 -0.100 1.00 93.81 181 PHE A N 1
ATOM 1429 C CA . PHE A 1 181 ? 17.779 -11.305 -1.353 1.00 93.81 181 PHE A CA 1
ATOM 1430 C C . PHE A 1 181 ? 18.686 -11.441 -2.570 1.00 93.81 181 PHE A C 1
ATOM 1432 O O . PHE A 1 181 ? 18.261 -12.080 -3.531 1.00 93.81 181 PHE A O 1
ATOM 1439 N N . THR A 1 182 ? 19.918 -10.938 -2.545 1.00 94.88 182 THR A N 1
ATOM 1440 C CA . THR A 1 182 ? 20.890 -11.140 -3.626 1.00 94.88 182 THR A CA 1
ATOM 1441 C C . THR A 1 182 ? 21.157 -12.626 -3.829 1.00 94.88 182 THR A C 1
ATOM 1443 O O . THR A 1 182 ? 20.983 -13.137 -4.937 1.00 94.88 182 THR A O 1
ATOM 1446 N N . GLU A 1 183 ? 21.462 -13.350 -2.746 1.00 93.69 183 GLU A N 1
ATOM 1447 C CA . GLU A 1 183 ? 21.714 -14.794 -2.780 1.00 93.69 183 GLU A CA 1
ATOM 1448 C C . GLU A 1 183 ? 20.491 -15.580 -3.284 1.00 93.69 183 GLU A C 1
ATOM 1450 O O . GLU A 1 183 ? 20.623 -16.491 -4.103 1.00 93.69 183 GLU A O 1
ATOM 1455 N N . LYS A 1 184 ? 19.285 -15.238 -2.810 1.00 94.12 184 LYS A N 1
ATOM 1456 C CA . LYS A 1 184 ? 18.064 -16.018 -3.086 1.00 94.12 184 LYS A CA 1
ATOM 1457 C C . LYS A 1 184 ? 17.374 -15.672 -4.403 1.00 94.12 184 LYS A C 1
ATOM 1459 O O . LYS A 1 184 ? 16.719 -16.539 -4.974 1.00 94.12 184 LYS A O 1
ATOM 1464 N N . SER A 1 185 ? 17.472 -14.431 -4.873 1.00 90.81 185 SER A N 1
ATOM 1465 C CA . SER A 1 185 ? 16.798 -13.982 -6.103 1.00 90.81 185 SER A CA 1
ATOM 1466 C C . SER A 1 185 ? 17.596 -14.271 -7.374 1.00 90.81 185 SER A C 1
ATOM 1468 O O . SER A 1 185 ? 17.030 -14.232 -8.466 1.00 90.81 185 SER A O 1
ATOM 1470 N N . GLY A 1 186 ? 18.897 -14.559 -7.249 1.00 88.19 186 GLY A N 1
ATOM 1471 C CA . GLY A 1 186 ? 19.804 -14.665 -8.392 1.00 88.19 186 GLY A CA 1
ATOM 1472 C C . GLY A 1 186 ? 20.212 -13.306 -8.973 1.00 88.19 186 GLY A C 1
ATOM 1473 O O . GLY A 1 186 ? 20.640 -13.245 -10.128 1.00 88.19 186 GLY A O 1
ATOM 1474 N N . ALA A 1 187 ? 20.066 -12.221 -8.203 1.00 93.06 187 ALA A N 1
ATOM 1475 C CA . ALA A 1 187 ? 20.644 -10.926 -8.549 1.00 93.06 187 ALA A CA 1
ATOM 1476 C C . ALA A 1 187 ? 22.175 -11.037 -8.665 1.00 93.06 187 ALA A C 1
ATOM 1478 O O . ALA A 1 187 ? 22.803 -11.882 -8.026 1.00 93.06 187 ALA A O 1
ATOM 1479 N N . ARG A 1 188 ? 22.792 -10.208 -9.518 1.00 94.00 188 ARG A N 1
ATOM 1480 C CA . ARG A 1 188 ? 24.237 -10.312 -9.795 1.00 94.00 188 ARG A CA 1
ATOM 1481 C C . ARG A 1 188 ? 25.069 -9.696 -8.681 1.00 94.00 188 ARG A C 1
ATOM 1483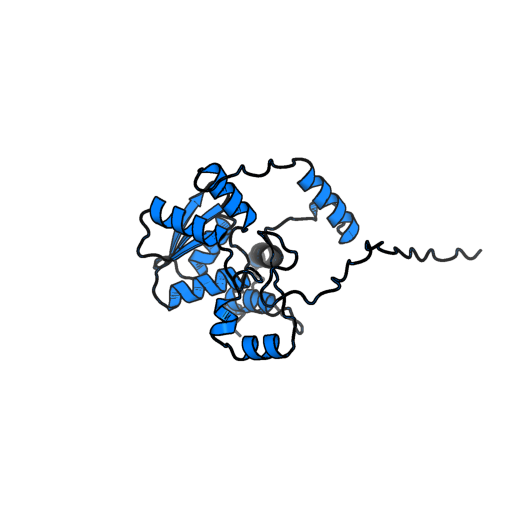 O O . ARG A 1 188 ? 26.183 -10.153 -8.442 1.00 94.00 188 ARG A O 1
ATOM 1490 N N . ALA A 1 189 ? 24.532 -8.656 -8.054 1.00 95.31 189 ALA A N 1
ATOM 1491 C CA . ALA A 1 189 ? 25.157 -7.940 -6.962 1.00 95.31 189 ALA A CA 1
ATOM 1492 C C . ALA A 1 189 ? 24.095 -7.263 -6.080 1.00 95.31 189 ALA A C 1
ATOM 1494 O O . ALA A 1 189 ? 22.929 -7.149 -6.466 1.00 95.31 189 ALA A O 1
ATOM 1495 N N . ASN A 1 190 ? 24.516 -6.798 -4.906 1.00 93.94 190 ASN A N 1
ATOM 1496 C CA . ASN A 1 190 ? 23.653 -6.130 -3.932 1.00 93.94 190 ASN A CA 1
ATOM 1497 C C . ASN A 1 190 ? 23.031 -4.841 -4.478 1.00 93.94 190 ASN A C 1
ATOM 1499 O O . ASN A 1 190 ? 21.906 -4.495 -4.130 1.00 93.94 190 ASN A O 1
ATOM 1503 N N . GLU A 1 191 ? 23.729 -4.154 -5.380 1.00 95.00 191 GLU A N 1
ATOM 1504 C CA . GLU A 1 191 ? 23.266 -2.922 -6.019 1.00 95.00 191 GLU A CA 1
ATOM 1505 C C . GLU A 1 191 ? 22.080 -3.154 -6.969 1.00 95.00 191 GLU A C 1
ATOM 1507 O O . GLU A 1 191 ? 21.379 -2.203 -7.316 1.00 95.00 191 GLU A O 1
ATOM 1512 N N . ASP A 1 192 ? 21.833 -4.406 -7.370 1.00 93.12 192 ASP A N 1
ATOM 1513 C CA . ASP A 1 192 ? 20.681 -4.794 -8.188 1.00 93.12 192 ASP A CA 1
ATOM 1514 C C . ASP A 1 192 ? 19.425 -5.087 -7.337 1.00 93.12 192 ASP A C 1
ATOM 1516 O O . ASP A 1 192 ? 18.350 -5.344 -7.889 1.00 93.12 192 ASP A O 1
ATOM 1520 N N . VAL A 1 193 ? 19.528 -5.058 -6.001 1.00 93.44 193 VAL A N 1
ATOM 1521 C CA . VAL A 1 193 ? 18.422 -5.339 -5.075 1.00 93.44 193 VAL A CA 1
ATOM 1522 C C . VAL A 1 193 ? 17.870 -4.042 -4.491 1.00 93.44 193 VAL A C 1
ATOM 1524 O O . VAL A 1 193 ? 18.537 -3.310 -3.765 1.00 93.44 193 VAL A O 1
ATOM 1527 N N . PHE A 1 194 ? 16.588 -3.788 -4.753 1.00 91.94 194 PHE A N 1
ATOM 1528 C CA . PHE A 1 194 ? 15.875 -2.611 -4.262 1.00 91.94 194 PHE A CA 1
ATOM 1529 C C . PHE A 1 194 ? 14.740 -3.030 -3.330 1.00 91.94 194 PHE A C 1
ATOM 1531 O O . PHE A 1 194 ? 13.883 -3.835 -3.700 1.00 91.94 194 PHE A O 1
ATOM 1538 N N . LEU A 1 195 ? 14.700 -2.451 -2.129 1.00 90.25 195 LEU A N 1
ATOM 1539 C CA . LEU A 1 195 ? 13.610 -2.670 -1.181 1.00 90.25 195 LEU A CA 1
ATOM 1540 C C . LEU A 1 195 ? 12.477 -1.666 -1.414 1.00 90.25 195 LEU A C 1
ATOM 1542 O O . LEU A 1 195 ? 12.702 -0.482 -1.661 1.00 90.25 195 LEU A O 1
ATOM 1546 N N . ALA A 1 196 ? 11.241 -2.146 -1.296 1.00 90.38 196 ALA A N 1
ATOM 1547 C CA . ALA A 1 196 ? 10.032 -1.339 -1.410 1.00 90.38 196 ALA A CA 1
ATOM 1548 C C . ALA A 1 196 ? 9.091 -1.614 -0.229 1.00 90.38 196 ALA A C 1
ATOM 1550 O O . ALA A 1 196 ? 9.239 -2.608 0.482 1.00 90.38 196 ALA A O 1
ATOM 1551 N N . ASN A 1 197 ? 8.095 -0.748 -0.017 1.00 87.56 197 ASN A N 1
ATOM 1552 C CA . ASN A 1 197 ? 7.171 -0.886 1.120 1.00 87.56 197 ASN A CA 1
ATOM 1553 C C . ASN A 1 197 ? 6.253 -2.130 1.023 1.00 87.56 197 ASN A C 1
ATOM 1555 O O . ASN A 1 197 ? 5.640 -2.520 2.014 1.00 87.56 197 ASN A O 1
ATOM 1559 N N . SER A 1 198 ? 6.098 -2.694 -0.180 1.00 89.75 198 SER A N 1
ATOM 1560 C CA . SER A 1 198 ? 5.195 -3.792 -0.514 1.00 89.75 198 SER A CA 1
ATOM 1561 C C . SER A 1 198 ? 5.546 -4.357 -1.893 1.00 89.75 198 SER A C 1
ATOM 1563 O O . SER A 1 198 ? 6.225 -3.708 -2.690 1.00 89.75 198 SER A O 1
ATOM 1565 N N . GLY A 1 199 ? 5.036 -5.550 -2.211 1.00 90.31 199 GLY A N 1
ATOM 1566 C CA . GLY A 1 199 ? 5.226 -6.142 -3.540 1.00 90.31 199 GLY A CA 1
ATOM 1567 C C . GLY A 1 199 ? 4.640 -5.283 -4.668 1.00 90.31 1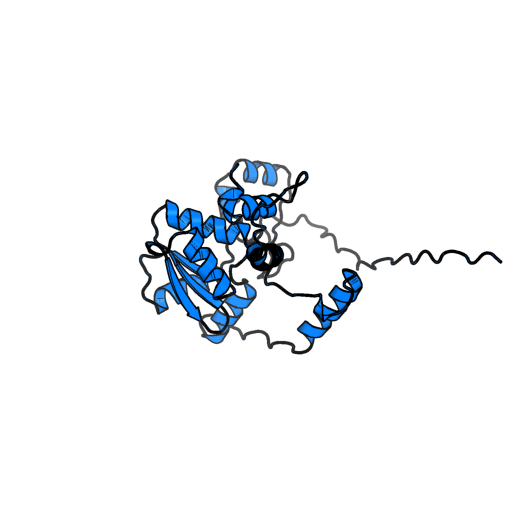99 GLY A C 1
ATOM 1568 O O . GLY A 1 199 ? 5.286 -5.094 -5.694 1.00 90.31 199 GLY A O 1
ATOM 1569 N N . MET A 1 200 ? 3.454 -4.696 -4.469 1.00 91.94 200 MET A N 1
ATOM 1570 C CA . MET A 1 200 ? 2.836 -3.858 -5.504 1.00 91.94 200 MET A CA 1
ATOM 1571 C C . MET A 1 200 ? 3.571 -2.535 -5.714 1.00 91.94 200 MET A C 1
ATOM 1573 O O . MET A 1 200 ? 3.664 -2.091 -6.855 1.00 91.94 200 MET A O 1
ATOM 1577 N N . SER A 1 201 ? 4.150 -1.934 -4.670 1.00 93.25 201 SER A N 1
ATOM 1578 C CA . SER A 1 201 ? 4.953 -0.724 -4.872 1.00 93.25 201 SER A CA 1
ATOM 1579 C C . SER A 1 201 ? 6.291 -1.019 -5.533 1.00 93.25 201 SER A C 1
ATOM 1581 O O . SER A 1 201 ? 6.762 -0.177 -6.291 1.00 93.25 201 SER A O 1
ATOM 1583 N N . ALA A 1 202 ? 6.869 -2.209 -5.323 1.00 93.88 202 ALA A N 1
ATOM 1584 C CA . ALA A 1 202 ? 8.028 -2.667 -6.086 1.00 93.88 202 ALA A CA 1
ATOM 1585 C C . ALA A 1 202 ? 7.681 -2.784 -7.579 1.00 93.88 202 ALA A C 1
ATOM 1587 O O . ALA A 1 202 ? 8.381 -2.223 -8.421 1.00 93.88 202 ALA A O 1
ATOM 1588 N N . ILE A 1 203 ? 6.558 -3.440 -7.904 1.00 94.62 203 ILE A N 1
ATOM 1589 C CA . ILE A 1 203 ? 6.059 -3.571 -9.283 1.00 94.62 203 ILE A CA 1
ATOM 1590 C C . ILE A 1 203 ? 5.788 -2.191 -9.893 1.00 94.62 203 ILE A C 1
ATOM 1592 O O . ILE A 1 203 ? 6.234 -1.906 -11.004 1.00 94.62 203 ILE A O 1
ATOM 1596 N N . TYR A 1 204 ? 5.100 -1.310 -9.164 1.00 95.38 204 TYR A N 1
ATOM 1597 C CA . TYR A 1 204 ? 4.785 0.036 -9.632 1.00 95.38 204 TYR A CA 1
ATOM 1598 C C . TYR A 1 204 ? 6.048 0.889 -9.830 1.00 95.38 204 TYR A C 1
ATOM 1600 O O . TYR A 1 204 ? 6.182 1.566 -10.848 1.00 95.38 204 TYR A O 1
ATOM 1608 N N . ALA A 1 205 ? 7.014 0.826 -8.910 1.00 94.88 205 ALA A N 1
ATOM 1609 C CA . ALA A 1 205 ? 8.288 1.529 -9.040 1.00 94.88 205 ALA A CA 1
ATOM 1610 C C . ALA A 1 205 ? 9.083 1.041 -10.259 1.00 94.88 205 ALA A C 1
ATOM 1612 O O . ALA A 1 205 ? 9.568 1.868 -11.033 1.00 94.88 205 ALA A O 1
ATOM 1613 N N . ALA A 1 206 ? 9.155 -0.277 -10.477 1.00 94.56 206 ALA A N 1
ATOM 1614 C CA . ALA A 1 206 ? 9.793 -0.862 -11.653 1.00 94.56 206 ALA A CA 1
ATOM 1615 C C . ALA A 1 206 ? 9.107 -0.408 -12.951 1.00 94.56 206 ALA A C 1
ATOM 1617 O O . ALA A 1 206 ? 9.779 0.049 -13.877 1.00 94.56 206 ALA A O 1
ATOM 1618 N N . PHE A 1 207 ? 7.771 -0.443 -12.994 1.00 94.62 207 PHE A N 1
ATOM 1619 C CA . PHE A 1 207 ? 6.979 0.072 -14.112 1.00 94.62 207 PHE A CA 1
ATOM 1620 C C . PHE A 1 207 ? 7.323 1.537 -14.426 1.00 94.62 207 PHE A C 1
ATOM 1622 O O . PHE A 1 207 ? 7.663 1.865 -15.565 1.00 94.62 207 PHE A O 1
ATOM 1629 N N . ARG A 1 208 ? 7.310 2.421 -13.417 1.00 93.81 208 ARG A N 1
ATOM 1630 C CA . ARG A 1 208 ? 7.609 3.852 -13.599 1.00 93.81 208 ARG A CA 1
ATOM 1631 C C . ARG A 1 208 ? 9.055 4.094 -14.023 1.00 93.81 208 ARG A C 1
ATOM 1633 O O . ARG A 1 208 ? 9.290 4.959 -14.863 1.00 93.81 208 ARG A O 1
ATOM 1640 N N . ALA A 1 209 ? 10.008 3.340 -13.480 1.00 94.25 209 ALA A N 1
ATOM 1641 C CA . ALA A 1 209 ? 11.416 3.441 -13.853 1.00 94.25 209 ALA A CA 1
ATOM 1642 C C . ALA A 1 209 ? 11.640 3.044 -15.321 1.00 94.25 209 ALA A C 1
ATOM 1644 O O . ALA A 1 209 ? 12.264 3.794 -16.074 1.00 94.25 209 ALA A O 1
ATOM 1645 N N . VAL A 1 210 ? 11.075 1.910 -15.754 1.00 94.75 210 VAL A N 1
ATOM 1646 C CA . VAL A 1 210 ? 11.139 1.464 -17.155 1.00 94.75 210 VAL A CA 1
ATOM 1647 C C . VAL A 1 210 ? 10.482 2.492 -18.072 1.00 94.75 210 VAL A C 1
ATOM 1649 O O . VAL A 1 210 ? 11.093 2.897 -19.060 1.00 94.75 210 VAL A O 1
ATOM 1652 N N . GLN A 1 211 ? 9.284 2.970 -17.726 1.00 92.38 211 GLN A N 1
ATOM 1653 C CA . GLN A 1 211 ? 8.572 3.976 -18.514 1.00 92.38 211 GLN A CA 1
ATOM 1654 C C . GLN A 1 211 ? 9.399 5.262 -18.667 1.00 92.38 211 GLN A C 1
ATOM 1656 O O . GLN A 1 211 ? 9.544 5.769 -19.775 1.00 92.38 211 GLN A O 1
ATOM 1661 N N . GLU A 1 212 ? 10.002 5.768 -17.587 1.00 92.19 212 GLU A N 1
ATOM 1662 C CA . GLU A 1 212 ? 10.820 6.987 -17.614 1.00 92.19 212 GLU A CA 1
ATOM 1663 C C . GLU A 1 212 ? 12.078 6.837 -18.486 1.00 92.19 212 GLU A C 1
ATOM 1665 O O . GLU A 1 212 ? 12.436 7.748 -19.237 1.00 92.19 212 GLU A O 1
ATOM 1670 N N . VAL A 1 213 ? 12.754 5.687 -18.417 1.00 95.44 213 VAL A N 1
ATOM 1671 C CA . VAL A 1 213 ? 13.951 5.404 -19.227 1.00 95.44 213 VAL A CA 1
ATOM 1672 C C . VAL A 1 213 ? 13.599 5.235 -20.706 1.00 95.44 213 VAL A C 1
ATOM 1674 O O . VAL A 1 213 ? 14.327 5.718 -21.576 1.00 95.44 213 VAL A O 1
ATOM 1677 N N . GLN A 1 214 ? 12.494 4.556 -21.005 1.00 94.81 214 GLN A N 1
ATOM 1678 C CA . GLN A 1 214 ? 12.095 4.215 -22.371 1.00 94.81 214 GLN A CA 1
ATOM 1679 C C . GLN A 1 214 ? 11.411 5.383 -23.092 1.00 94.81 214 GLN A C 1
ATOM 1681 O O . GLN A 1 214 ? 11.652 5.576 -24.286 1.00 94.81 214 GLN A O 1
ATOM 1686 N N . ALA A 1 215 ? 10.672 6.233 -22.374 1.00 91.56 215 ALA A N 1
ATOM 1687 C CA . ALA A 1 215 ? 10.072 7.446 -22.929 1.00 91.56 215 ALA A CA 1
ATOM 1688 C C . ALA A 1 215 ? 11.128 8.399 -23.514 1.00 91.56 215 ALA A C 1
ATOM 1690 O O . ALA A 1 215 ? 10.918 8.964 -24.583 1.00 91.56 215 ALA A O 1
ATOM 1691 N N . LYS A 1 216 ? 12.320 8.490 -22.900 1.00 94.00 216 LYS A N 1
ATOM 1692 C CA . LYS A 1 216 ? 13.467 9.262 -23.434 1.00 94.00 216 LYS A CA 1
ATOM 1693 C C . LYS A 1 216 ? 13.958 8.760 -24.801 1.00 94.00 216 LYS A C 1
ATOM 1695 O O . LYS A 1 216 ? 14.690 9.465 -25.486 1.00 94.00 216 LYS A O 1
ATOM 1700 N N . LYS A 1 217 ? 13.569 7.543 -25.194 1.00 95.31 217 LYS A N 1
ATOM 1701 C CA . LYS A 1 217 ? 13.876 6.904 -26.482 1.00 95.31 217 LYS A CA 1
ATOM 1702 C C . LYS A 1 217 ? 12.651 6.829 -27.405 1.00 95.31 217 LYS A C 1
ATOM 1704 O O . LYS A 1 217 ? 12.675 6.047 -28.352 1.00 95.31 217 LYS A O 1
ATOM 1709 N N . ASN A 1 218 ? 11.585 7.584 -27.117 1.00 91.75 218 ASN A N 1
ATOM 1710 C CA . ASN A 1 218 ? 10.296 7.540 -27.822 1.00 91.75 218 ASN A CA 1
ATOM 1711 C C . ASN A 1 218 ? 9.652 6.141 -27.845 1.00 91.75 218 ASN A C 1
ATOM 1713 O O . ASN A 1 218 ? 8.990 5.765 -28.809 1.00 91.75 218 ASN A O 1
ATOM 1717 N N . ARG A 1 219 ? 9.872 5.341 -26.794 1.00 91.81 219 ARG A N 1
ATOM 1718 C CA . ARG A 1 219 ? 9.237 4.030 -26.611 1.00 91.81 219 ARG A CA 1
ATOM 1719 C C . ARG A 1 219 ? 8.217 4.136 -25.484 1.00 91.81 219 ARG A C 1
ATOM 1721 O O . ARG A 1 219 ? 8.580 3.994 -24.318 1.00 91.81 219 ARG A O 1
ATOM 1728 N N . THR A 1 220 ? 6.977 4.447 -25.847 1.00 88.56 220 THR A N 1
ATOM 1729 C CA . THR A 1 220 ? 5.859 4.683 -24.916 1.00 88.56 220 THR A CA 1
ATOM 1730 C C . THR A 1 220 ? 4.887 3.513 -24.828 1.00 88.56 220 THR A C 1
ATOM 1732 O O . THR A 1 220 ? 4.266 3.360 -23.785 1.00 88.56 220 THR A O 1
ATOM 1735 N N . LEU A 1 221 ? 4.824 2.675 -25.869 1.00 88.88 221 LEU A N 1
ATOM 1736 C CA . LEU A 1 221 ? 3.928 1.522 -25.957 1.00 88.88 221 LEU A CA 1
ATOM 1737 C C . LEU A 1 221 ? 4.399 0.352 -25.073 1.00 88.88 221 LEU A C 1
ATOM 1739 O O . LEU A 1 221 ? 5.525 -0.139 -25.218 1.00 88.88 221 LEU A O 1
ATOM 1743 N N . TRP A 1 222 ? 3.514 -0.130 -24.210 1.00 89.81 222 TRP A N 1
ATOM 1744 C CA . TRP A 1 222 ? 3.630 -1.367 -23.450 1.00 89.81 222 TRP A CA 1
ATOM 1745 C C . TRP A 1 222 ? 2.984 -2.524 -24.209 1.00 89.81 222 TRP A C 1
ATOM 1747 O O . TRP A 1 222 ? 1.862 -2.439 -24.694 1.00 89.81 222 TRP A O 1
ATOM 1757 N N . ILE A 1 223 ? 3.691 -3.652 -24.280 1.00 88.00 223 ILE A N 1
ATOM 1758 C CA . ILE A 1 223 ? 3.177 -4.881 -24.890 1.00 88.00 223 ILE A CA 1
ATOM 1759 C C . ILE A 1 223 ? 3.031 -5.925 -23.788 1.00 88.00 223 ILE A C 1
ATOM 1761 O O . ILE A 1 223 ? 4.025 -6.360 -23.204 1.00 88.00 223 ILE A O 1
ATOM 1765 N N . GLN A 1 224 ? 1.796 -6.341 -23.515 1.00 87.62 224 GLN A N 1
ATOM 1766 C CA . GLN A 1 224 ? 1.513 -7.456 -22.620 1.00 87.62 224 GLN A CA 1
ATOM 1767 C C . GLN A 1 224 ? 1.456 -8.762 -23.414 1.00 87.62 224 GLN A C 1
ATOM 1769 O O . GLN A 1 224 ? 0.655 -8.911 -24.334 1.00 87.62 224 GLN A O 1
ATOM 1774 N N . LEU A 1 225 ? 2.273 -9.736 -23.015 1.00 88.81 225 LEU A N 1
ATOM 1775 C CA . LEU A 1 225 ? 2.248 -11.083 -23.576 1.00 88.81 225 LEU A CA 1
ATOM 1776 C C . LEU A 1 225 ? 1.643 -12.048 -22.553 1.00 88.81 225 LEU A C 1
ATOM 1778 O O . LEU A 1 225 ? 2.257 -12.344 -21.530 1.00 88.81 225 LEU A O 1
ATOM 1782 N N . GLY A 1 226 ? 0.440 -12.544 -22.841 1.00 87.44 226 GLY A N 1
ATOM 1783 C CA . GLY A 1 226 ? -0.261 -13.513 -21.999 1.00 87.44 226 GLY A CA 1
ATOM 1784 C C . GLY A 1 226 ? -0.969 -12.903 -20.786 1.00 87.44 226 GLY A C 1
ATOM 1785 O O . GLY A 1 226 ? -1.374 -11.738 -20.791 1.00 87.44 226 GLY A O 1
ATOM 1786 N N . TRP A 1 227 ? -1.152 -13.733 -19.759 1.00 85.00 227 TRP A N 1
ATOM 1787 C CA . TRP A 1 227 ? -1.869 -13.385 -18.535 1.00 85.00 227 TRP A CA 1
ATOM 1788 C C . TRP A 1 227 ? -0.866 -12.988 -17.457 1.00 85.00 227 TRP A C 1
ATOM 1790 O O . TRP A 1 227 ? -0.037 -13.797 -17.044 1.00 85.00 227 TRP A O 1
ATOM 1800 N N . ILE A 1 228 ? -0.945 -11.741 -17.004 1.00 87.62 228 ILE A N 1
ATOM 1801 C CA . ILE A 1 228 ? -0.173 -11.249 -15.860 1.00 87.62 228 ILE A CA 1
ATOM 1802 C C . ILE A 1 228 ? -1.075 -11.141 -14.631 1.00 87.62 228 ILE A C 1
ATOM 1804 O O . ILE A 1 228 ? -2.301 -11.160 -14.741 1.00 87.62 228 ILE A O 1
ATOM 1808 N N . TYR A 1 229 ? -0.463 -11.028 -13.452 1.00 88.12 229 TYR A N 1
ATOM 1809 C CA . TYR A 1 229 ? -1.193 -10.787 -12.209 1.00 88.12 229 TYR A CA 1
ATOM 1810 C C . TYR A 1 229 ? -2.136 -9.582 -12.355 1.00 88.12 229 TYR A C 1
ATOM 1812 O O . TYR A 1 229 ? -1.730 -8.543 -12.877 1.00 88.12 229 TYR A O 1
ATOM 1820 N N . VAL A 1 230 ? -3.383 -9.727 -11.892 1.00 87.31 230 VAL A N 1
ATOM 1821 C CA . VAL A 1 230 ? -4.482 -8.777 -12.154 1.00 87.31 230 VAL A CA 1
ATOM 1822 C C . VAL A 1 230 ? -4.110 -7.343 -11.783 1.00 87.31 230 VAL A C 1
ATOM 1824 O O . VAL A 1 230 ? -4.350 -6.428 -12.561 1.00 87.31 230 VAL A O 1
ATOM 1827 N N . ASP A 1 231 ? -3.463 -7.119 -10.640 1.00 85.88 231 ASP A N 1
ATOM 1828 C CA . ASP A 1 231 ? -3.098 -5.752 -10.257 1.00 85.88 231 ASP A CA 1
ATOM 1829 C C . ASP A 1 231 ? -1.951 -5.173 -11.091 1.00 85.88 231 ASP A C 1
ATOM 1831 O O . ASP A 1 231 ? -1.894 -3.963 -11.295 1.00 85.88 231 ASP A O 1
ATOM 1835 N N . THR A 1 232 ? -1.059 -6.014 -11.618 1.00 89.69 232 THR A N 1
ATOM 1836 C CA . THR A 1 232 ? -0.042 -5.573 -12.582 1.00 89.69 232 THR A CA 1
ATOM 1837 C C . THR A 1 232 ? -0.702 -5.146 -13.889 1.00 89.69 232 THR A C 1
ATOM 1839 O O . THR A 1 232 ? -0.323 -4.125 -14.458 1.00 89.69 232 THR A O 1
ATOM 1842 N N . TYR A 1 233 ? -1.727 -5.880 -14.335 1.00 90.12 233 TYR A N 1
ATOM 1843 C CA . TYR A 1 233 ? -2.560 -5.464 -15.462 1.00 90.12 233 TYR A CA 1
ATOM 1844 C C . TYR A 1 233 ? -3.247 -4.124 -15.190 1.00 90.12 233 TYR A C 1
ATOM 1846 O O . TYR A 1 233 ? -3.184 -3.231 -16.029 1.00 90.12 233 TYR A O 1
ATOM 1854 N N . GLU A 1 234 ? -3.825 -3.931 -14.003 1.00 91.25 234 GLU A N 1
ATOM 1855 C CA . GLU A 1 234 ? -4.453 -2.656 -13.641 1.00 91.25 234 GLU A CA 1
ATOM 1856 C C . GLU A 1 234 ? -3.451 -1.495 -13.595 1.00 91.25 234 GLU A C 1
ATOM 1858 O O . GLU A 1 234 ? -3.816 -0.372 -13.941 1.00 91.25 234 GLU A O 1
ATOM 1863 N N . ILE A 1 235 ? -2.186 -1.743 -13.229 1.00 92.38 235 ILE A N 1
ATOM 1864 C CA . ILE A 1 235 ? -1.125 -0.734 -13.339 1.00 92.38 235 ILE A CA 1
ATOM 1865 C C . ILE A 1 235 ? -0.912 -0.334 -14.803 1.00 92.38 235 ILE A C 1
ATOM 1867 O O . ILE A 1 235 ? -0.924 0.858 -15.109 1.00 92.38 235 ILE A O 1
ATOM 1871 N N . LEU A 1 236 ? -0.736 -1.305 -15.706 1.00 90.06 236 LEU A N 1
ATOM 1872 C CA . LEU A 1 236 ? -0.549 -1.022 -17.132 1.00 90.06 236 LEU A CA 1
ATOM 1873 C C . LEU A 1 236 ? -1.767 -0.282 -17.695 1.00 90.06 236 LEU A C 1
ATOM 1875 O O . LEU A 1 236 ? -1.637 0.815 -18.218 1.00 90.06 236 LEU A O 1
ATOM 1879 N N . ASN A 1 237 ? -2.968 -0.809 -17.481 1.00 87.56 237 ASN A N 1
ATOM 1880 C CA . ASN A 1 237 ? -4.206 -0.244 -18.008 1.00 87.56 237 ASN A CA 1
ATOM 1881 C C . ASN A 1 237 ? -4.469 1.208 -17.549 1.00 87.56 237 ASN A C 1
ATOM 1883 O O . ASN A 1 237 ? -5.085 1.989 -18.267 1.00 87.56 237 ASN A O 1
ATOM 1887 N N . LYS A 1 238 ? -4.030 1.585 -16.340 1.00 88.38 238 LYS A N 1
ATOM 1888 C CA . LYS A 1 238 ? -4.318 2.909 -15.750 1.00 88.38 238 LYS A CA 1
ATOM 1889 C C . LYS A 1 238 ? -3.204 3.930 -15.909 1.00 88.38 238 LYS A C 1
ATOM 1891 O O . LYS A 1 238 ? -3.485 5.127 -15.874 1.00 88.38 238 LYS A O 1
ATOM 1896 N N . PHE A 1 239 ? -1.957 3.475 -15.973 1.00 88.44 239 PHE A N 1
ATOM 1897 C CA . PHE A 1 239 ? -0.786 4.350 -15.875 1.00 88.44 239 PHE A CA 1
ATOM 1898 C C . PHE A 1 239 ? 0.152 4.250 -17.078 1.00 88.44 239 PHE A C 1
ATOM 1900 O O . PHE A 1 239 ? 1.113 5.029 -17.160 1.00 88.44 239 PHE A O 1
ATOM 1907 N N . ALA A 1 240 ? -0.083 3.304 -17.993 1.00 83.75 240 ALA A N 1
ATOM 1908 C CA . ALA A 1 240 ? 0.559 3.315 -19.299 1.00 83.75 240 ALA A CA 1
ATOM 1909 C C . ALA A 1 240 ? 0.044 4.518 -20.122 1.00 83.75 240 ALA A C 1
ATOM 1911 O O . ALA A 1 240 ? -0.921 5.180 -19.735 1.00 83.75 240 ALA A O 1
ATOM 1912 N N . GLY A 1 241 ? 0.798 4.918 -21.145 1.00 72.12 241 GLY A N 1
ATOM 1913 C CA . GLY A 1 241 ? 0.528 6.158 -21.874 1.00 72.12 241 GLY A CA 1
ATOM 1914 C C . GLY A 1 241 ? -0.759 6.083 -22.697 1.00 72.12 241 GLY A C 1
ATOM 1915 O O . GLY A 1 241 ? -1.308 5.010 -22.915 1.00 72.12 241 GLY A O 1
ATOM 1916 N N . ASP A 1 242 ? -1.217 7.223 -23.215 1.00 65.69 242 ASP A N 1
ATOM 1917 C CA . ASP A 1 242 ? -2.438 7.282 -24.039 1.00 65.69 242 ASP A CA 1
ATOM 1918 C C . ASP A 1 242 ? -2.341 6.411 -25.313 1.00 65.69 242 ASP A C 1
ATOM 1920 O O . ASP A 1 242 ? -3.353 5.961 -25.848 1.00 65.69 242 ASP A O 1
ATOM 1924 N N . ASP A 1 243 ? -1.118 6.121 -25.776 1.00 59.53 243 ASP A N 1
ATOM 1925 C CA . ASP A 1 243 ? -0.845 5.225 -26.907 1.00 59.53 243 ASP A CA 1
ATOM 1926 C C . ASP A 1 243 ? -1.231 3.756 -26.640 1.00 59.53 243 ASP A C 1
ATOM 1928 O O . ASP A 1 243 ? -1.398 2.996 -27.595 1.00 59.53 243 ASP A O 1
ATOM 1932 N N . ASP A 1 244 ? -1.377 3.363 -25.369 1.00 56.78 244 ASP A N 1
ATOM 1933 C CA . ASP A 1 244 ? -1.637 1.989 -24.920 1.00 56.78 244 ASP A CA 1
ATOM 1934 C C . ASP A 1 244 ? -3.132 1.616 -24.910 1.00 56.78 244 ASP A C 1
ATOM 1936 O O . ASP A 1 244 ? -3.481 0.464 -24.662 1.00 56.78 244 ASP A O 1
ATOM 1940 N N . GLN A 1 245 ? -4.030 2.569 -25.193 1.00 50.16 245 GLN A N 1
ATOM 1941 C CA . GLN A 1 245 ? -5.489 2.362 -25.219 1.00 50.16 245 GLN A CA 1
ATOM 1942 C C . GLN A 1 245 ? -6.039 1.947 -26.601 1.00 50.16 245 GLN A C 1
ATOM 1944 O O . GLN A 1 245 ? -7.229 2.127 -26.866 1.00 50.16 245 GLN A O 1
ATOM 1949 N N . LYS A 1 246 ? -5.186 1.436 -27.499 1.00 45.47 246 LYS A N 1
ATOM 1950 C CA . LYS A 1 246 ? -5.563 1.010 -28.860 1.00 45.47 246 LYS A CA 1
ATOM 1951 C C . LYS A 1 246 ? -5.833 -0.483 -28.975 1.00 45.47 246 LYS A C 1
ATOM 1953 O O . LYS A 1 246 ? -5.048 -1.272 -28.409 1.00 45.47 246 LYS A O 1
#

pLDDT: mean 87.08, std 14.72, range [31.62, 97.25]

Secondary structure (DSSP, 8-state):
--PPP--------PPP----SSPPPTT-EESSSTT-SEE---SHHHHHHHHTT-HHHHHH--SS-TTTS--HHHHHHHHHHHHHTT-TTEEEEEES-HHHHHHHHHHH-GGGEEEEE-SSSEEEEEE-SHHHHHHHHHHHHHH--BPPHHHHHHHHHHTTSSSS-PPPP-HHHHHHHHHHHHHHHT-SSGGG----SSHHHHHHHHHHHHHHHHHTTT-------SPPPHHHHHHHHHHS-GGG--